Protein AF-A0A5N5N5U1-F1 (afdb_monomer_lite)

Sequence (244 aa):
MVILVATGTVIPVAQVSDLHLGIQKKGGTLVVTNLDSTDGTLINEKRLRPGAAVSVSPGSRITFGARIFCEQFLPRTKPWLKTYQLKVSSNRVGAQPPSAFTVSKVSAAEFPDLSGQSVSYAVLQFPAGTTNPPHTHPRSAELLLLVDGSLRVGFVDTTNKLFTQTLQAGDMFVFIKGLAHFQYNADAQNQALAISAFGSAGAGTVSLPTTLFTTSIDDNILAKPFKIDVATIQALTAGPAPKP

Secondary structure (DSSP, 8-state):
----PPTT-B--BTTTBS--EEEEEETTEEEEEE---SS-EEETTEEEPTT-EEEE-TT--EEETTEEE------TTS----------TT-STTPPPPSS-EEEEESTTT-GGGTTS--EEEEEEE-TT-EEEEEE-TT--EEEEEEESEEEEEEE-TT--EEEEEEETT-EEEEPTT--EEEE---SS--EEEEEEESSTT---EEHHHHHHSSS--HHHHHHHHTS-HHHHHHHHS-SPPP-

Radius of gyration: 24.22 Å; chains: 1; bounding box: 67×49×48 Å

Structure (mmCIF, N/CA/C/O backbone):
data_AF-A0A5N5N5U1-F1
#
_entry.id   AF-A0A5N5N5U1-F1
#
loop_
_atom_site.group_PDB
_atom_site.id
_atom_site.type_symbol
_atom_site.label_atom_id
_atom_site.label_alt_id
_atom_site.label_comp_id
_atom_site.label_asym_id
_atom_site.label_entity_id
_atom_site.label_seq_id
_atom_site.pdbx_PDB_ins_code
_atom_site.Cartn_x
_atom_site.Cartn_y
_atom_site.Cartn_z
_atom_site.occupancy
_atom_site.B_iso_or_equiv
_atom_site.auth_seq_id
_atom_site.auth_comp_id
_atom_site.auth_asym_id
_atom_site.auth_atom_id
_atom_site.pdbx_PDB_model_num
ATOM 1 N N . MET A 1 1 ? -19.592 8.039 0.439 1.00 32.69 1 MET A N 1
ATOM 2 C CA . MET A 1 1 ? -20.085 8.531 1.736 1.00 32.69 1 MET A CA 1
ATOM 3 C C . MET A 1 1 ? -21.516 8.055 1.878 1.00 32.69 1 MET A C 1
ATOM 5 O O . MET A 1 1 ? -22.394 8.603 1.229 1.00 32.69 1 MET A O 1
ATOM 9 N N . VAL A 1 2 ? -21.722 6.961 2.610 1.00 32.28 2 VAL A N 1
ATOM 10 C CA . VAL A 1 2 ? -23.056 6.541 3.054 1.00 32.28 2 VAL A CA 1
ATOM 11 C C . VAL A 1 2 ? -23.332 7.310 4.337 1.00 32.28 2 VAL A C 1
ATOM 13 O O . VAL A 1 2 ? -22.551 7.217 5.282 1.00 32.28 2 VAL A O 1
ATOM 16 N N . ILE A 1 3 ? -24.378 8.130 4.344 1.00 36.94 3 ILE A N 1
ATOM 17 C CA . ILE A 1 3 ? -24.809 8.844 5.544 1.00 36.94 3 ILE A CA 1
ATOM 18 C C . ILE A 1 3 ? -25.815 7.927 6.234 1.00 36.94 3 ILE A C 1
ATOM 20 O O . ILE A 1 3 ? -26.851 7.621 5.665 1.00 36.94 3 ILE A O 1
ATOM 24 N N . LEU A 1 4 ? -25.506 7.452 7.439 1.00 35.50 4 LEU A N 1
ATOM 25 C CA . LEU A 1 4 ? -26.497 6.804 8.296 1.00 35.50 4 LEU A CA 1
ATOM 26 C C . LEU A 1 4 ? -27.348 7.909 8.921 1.00 35.50 4 LEU A C 1
ATOM 28 O O . LEU A 1 4 ? -26.936 8.545 9.889 1.00 35.50 4 LEU A O 1
ATOM 32 N N . VAL A 1 5 ? -28.510 8.185 8.333 1.00 42.41 5 VAL A N 1
ATOM 33 C CA . VAL A 1 5 ? -29.378 9.270 8.796 1.00 42.41 5 VAL A CA 1
ATOM 34 C C . VAL A 1 5 ? -30.265 8.765 9.937 1.00 42.41 5 VAL A C 1
ATOM 36 O O . VAL A 1 5 ? -31.102 7.875 9.758 1.00 42.41 5 VAL A O 1
ATOM 39 N N . ALA A 1 6 ? -30.095 9.329 11.134 1.00 38.75 6 ALA A N 1
ATOM 40 C CA . ALA A 1 6 ? -31.055 9.141 12.213 1.00 38.75 6 ALA A CA 1
ATOM 41 C C . ALA A 1 6 ? -32.360 9.889 11.882 1.00 38.75 6 ALA A C 1
ATOM 43 O O . ALA A 1 6 ? -32.388 10.894 11.176 1.00 38.75 6 ALA A O 1
ATOM 44 N N . THR A 1 7 ? -33.493 9.394 12.365 1.00 42.91 7 THR A N 1
ATOM 45 C CA . THR A 1 7 ? -34.782 10.054 12.125 1.00 42.91 7 THR A CA 1
ATOM 46 C C . THR A 1 7 ? -34.795 11.431 12.791 1.00 42.91 7 THR A C 1
ATOM 48 O O . THR A 1 7 ? -34.544 11.503 13.991 1.00 42.91 7 THR A O 1
ATOM 51 N N . GLY A 1 8 ? -35.105 12.496 12.043 1.00 41.06 8 GLY A N 1
ATOM 52 C CA . GLY A 1 8 ? -35.034 13.878 12.539 1.00 41.06 8 GLY A CA 1
ATOM 53 C C . GLY A 1 8 ? -33.718 14.600 12.222 1.00 41.06 8 GLY A C 1
ATOM 54 O O . GLY A 1 8 ? -33.517 15.719 12.681 1.00 41.06 8 GLY A O 1
ATOM 55 N N . THR A 1 9 ? -32.828 13.991 11.438 1.00 52.78 9 THR A N 1
ATOM 56 C CA . THR A 1 9 ? -31.577 14.616 11.000 1.00 52.78 9 THR A CA 1
ATOM 57 C C . THR A 1 9 ? -31.798 15.534 9.794 1.00 52.78 9 THR A C 1
ATOM 59 O O . THR A 1 9 ? -32.453 15.177 8.812 1.00 52.78 9 THR A O 1
ATOM 62 N N . VAL A 1 10 ? -31.196 16.718 9.872 1.00 51.75 10 VAL A N 1
ATOM 63 C CA . VAL A 1 10 ? -30.950 17.614 8.741 1.00 51.75 10 VAL A CA 1
ATOM 64 C C . VAL A 1 10 ? -29.560 17.287 8.208 1.00 51.75 10 VAL A C 1
ATOM 66 O O . VAL A 1 10 ? -28.635 17.120 9.001 1.00 51.75 10 VAL A O 1
ATOM 69 N N . ILE A 1 11 ? -29.407 17.169 6.890 1.00 55.88 11 ILE A N 1
ATOM 70 C CA . ILE A 1 11 ? -28.094 16.959 6.267 1.00 55.88 11 ILE A CA 1
ATOM 71 C C . ILE A 1 11 ? -27.570 18.325 5.805 1.00 55.88 11 ILE A C 1
ATOM 73 O O . ILE A 1 11 ? -27.984 18.788 4.738 1.00 55.88 11 ILE A O 1
ATOM 77 N N . PRO A 1 12 ? -26.689 18.989 6.578 1.00 47.19 12 PRO A N 1
ATOM 78 C CA . PRO A 1 12 ? -26.002 20.178 6.101 1.00 47.19 12 PRO A CA 1
ATOM 79 C C . PRO A 1 12 ? -24.945 19.755 5.078 1.00 47.19 12 PRO A C 1
ATOM 81 O O . PRO A 1 1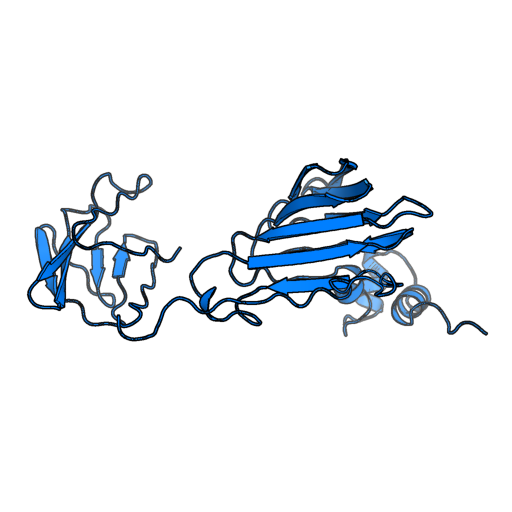2 ? -24.091 18.910 5.357 1.00 47.19 12 PRO A O 1
ATOM 84 N N . VAL A 1 13 ? -24.987 20.338 3.881 1.00 52.06 13 VAL A N 1
ATOM 85 C CA . VAL A 1 13 ? -23.936 20.158 2.874 1.00 52.06 13 VAL A CA 1
ATOM 86 C C . VAL A 1 13 ? -23.299 21.520 2.637 1.00 52.06 13 VAL A C 1
ATOM 88 O O . VAL A 1 13 ? -23.674 22.249 1.723 1.00 52.06 13 VAL A O 1
ATOM 91 N N . ALA A 1 14 ? -22.302 21.839 3.466 1.00 41.78 14 ALA A N 1
ATOM 92 C CA . ALA A 1 14 ? -21.645 23.151 3.541 1.00 41.78 14 ALA A CA 1
ATOM 93 C C . ALA A 1 14 ? -21.013 23.658 2.224 1.00 41.78 14 ALA A C 1
ATOM 95 O O . ALA A 1 14 ? -20.543 24.785 2.159 1.00 41.78 14 ALA A O 1
ATOM 96 N N . GLN A 1 15 ? -20.964 22.833 1.176 1.00 47.81 15 GLN A N 1
ATOM 97 C CA . GLN A 1 15 ? -20.374 23.166 -0.126 1.00 47.81 15 GLN A CA 1
ATOM 98 C C . GLN A 1 15 ? -21.408 23.600 -1.181 1.00 47.81 15 GLN A C 1
ATOM 100 O O . GLN A 1 15 ? -21.012 23.872 -2.311 1.00 47.81 15 GLN A O 1
ATOM 105 N N . VAL A 1 16 ? -22.708 23.614 -0.855 1.00 50.22 16 VAL A N 1
ATOM 106 C CA . VAL A 1 16 ? -23.785 23.890 -1.832 1.00 50.22 16 VAL A CA 1
ATOM 107 C C . VAL A 1 16 ? -24.959 24.697 -1.240 1.00 50.22 16 VAL A C 1
ATOM 109 O O . VAL A 1 16 ? -25.421 25.627 -1.888 1.00 50.22 16 VAL A O 1
ATOM 112 N N . SER A 1 17 ? -25.406 24.425 0.001 1.00 48.66 17 SER A N 1
ATOM 113 C CA . SER A 1 17 ? -26.370 25.263 0.758 1.00 48.66 17 SER A CA 1
ATOM 114 C C . SER A 1 17 ? -26.452 24.824 2.233 1.00 48.66 17 SER A C 1
ATOM 116 O O . SER A 1 17 ? -26.273 23.638 2.528 1.00 48.66 17 SER A O 1
ATOM 118 N N . ASP A 1 18 ? -26.765 25.747 3.152 1.00 55.09 18 ASP A N 1
ATOM 119 C CA . ASP A 1 18 ? -26.850 25.490 4.601 1.00 55.09 18 ASP A CA 1
ATOM 120 C C . ASP A 1 18 ? -27.945 24.465 4.973 1.00 55.09 18 ASP A C 1
ATOM 122 O O . ASP A 1 18 ? -27.776 23.693 5.920 1.00 55.09 18 ASP A O 1
ATOM 126 N N . LEU A 1 19 ? -29.041 24.388 4.201 1.00 59.72 19 LEU A N 1
ATOM 127 C CA . LEU A 1 19 ? -30.143 23.431 4.388 1.00 59.72 19 LEU A CA 1
ATOM 128 C C . LEU A 1 19 ? -30.573 22.835 3.040 1.00 59.72 19 LEU A C 1
ATOM 130 O O . LEU A 1 19 ? -30.974 23.559 2.134 1.00 59.72 19 LEU A O 1
ATOM 134 N N . HIS A 1 20 ? -30.491 21.507 2.895 1.00 64.88 20 HIS A N 1
ATOM 135 C CA . HIS A 1 20 ? -30.850 20.829 1.640 1.00 64.88 20 HIS A CA 1
ATOM 136 C C . HIS A 1 20 ? -32.176 20.069 1.746 1.00 64.88 20 HIS A C 1
ATOM 138 O O . HIS A 1 20 ? -33.107 20.287 0.972 1.00 64.88 20 HIS A O 1
ATOM 144 N N . LEU A 1 21 ? -32.284 19.172 2.726 1.00 72.94 21 LEU A N 1
ATOM 145 C CA . LEU A 1 21 ? -33.508 18.423 2.981 1.00 72.94 21 LEU A CA 1
ATOM 146 C C . LEU A 1 21 ? -33.618 17.993 4.443 1.00 72.94 21 LEU A C 1
ATOM 148 O O . LEU A 1 21 ? -32.624 17.926 5.170 1.00 72.94 21 LEU A O 1
ATOM 152 N N . GLY A 1 22 ? -34.844 17.680 4.848 1.00 74.25 22 GLY A N 1
ATOM 153 C CA . GLY A 1 22 ? -35.172 17.066 6.126 1.00 74.25 22 GLY A CA 1
ATOM 154 C C . GLY A 1 22 ? -35.661 15.639 5.916 1.00 74.25 22 GLY A C 1
ATOM 155 O O . GLY A 1 22 ? -36.441 15.380 4.999 1.00 74.25 22 GLY A O 1
ATOM 156 N N . ILE A 1 23 ? -35.225 14.715 6.774 1.00 75.94 23 ILE A N 1
ATOM 157 C CA . ILE A 1 23 ? -35.678 13.319 6.748 1.00 75.94 23 ILE A CA 1
ATOM 158 C C . ILE A 1 23 ? -36.402 13.001 8.050 1.00 75.94 23 ILE A C 1
ATOM 160 O O . ILE A 1 23 ? -35.845 13.089 9.146 1.00 75.94 23 ILE A O 1
ATOM 164 N N . GLN A 1 24 ? -37.659 12.587 7.928 1.00 73.62 24 GLN A N 1
ATOM 165 C CA . GLN A 1 24 ? -38.493 12.186 9.056 1.00 73.62 24 GLN A CA 1
ATOM 166 C C . GLN A 1 24 ? -39.021 10.772 8.851 1.00 73.62 24 GLN A C 1
ATOM 168 O O . GLN A 1 24 ? -39.345 10.377 7.737 1.00 73.62 24 GLN A O 1
ATOM 173 N N . LYS A 1 25 ? -39.175 10.008 9.932 1.00 68.44 25 LYS A N 1
ATOM 174 C CA . LYS A 1 25 ? -39.900 8.735 9.891 1.00 68.44 25 LYS A CA 1
ATOM 175 C C . LYS A 1 25 ? -41.329 8.964 10.362 1.00 68.44 25 LYS A C 1
ATOM 177 O O . LYS A 1 25 ? -41.534 9.375 11.499 1.00 68.44 25 LYS A O 1
ATOM 182 N N . LYS A 1 26 ? -42.308 8.670 9.509 1.00 73.94 26 LYS A N 1
ATOM 183 C CA . LYS A 1 26 ? -43.742 8.734 9.824 1.00 73.94 26 LYS A CA 1
ATOM 184 C C . LYS A 1 26 ? -44.378 7.379 9.533 1.00 73.94 26 LYS A C 1
ATOM 186 O O . LYS A 1 26 ? -44.288 6.885 8.415 1.00 73.94 26 LYS A O 1
ATOM 191 N N . GLY A 1 27 ? -44.972 6.752 10.550 1.00 69.44 27 GLY A N 1
ATOM 192 C CA . GLY A 1 27 ? -45.707 5.489 10.384 1.00 69.44 27 GLY A CA 1
ATOM 193 C C . GLY A 1 27 ? -44.884 4.330 9.803 1.00 69.44 27 GLY A C 1
ATOM 194 O O . GLY A 1 27 ? -45.422 3.513 9.073 1.00 69.44 27 GLY A O 1
ATOM 195 N N . GLY A 1 28 ? -43.574 4.272 10.073 1.00 65.38 28 GLY A N 1
ATOM 196 C CA . GLY A 1 28 ? -42.685 3.240 9.514 1.00 65.38 28 GLY A CA 1
ATOM 197 C C . GLY A 1 28 ? -42.020 3.612 8.185 1.00 65.38 28 GLY A C 1
ATOM 198 O O . GLY A 1 28 ? -41.005 3.009 7.846 1.00 65.38 28 GLY A O 1
ATOM 199 N N . THR A 1 29 ? -42.501 4.655 7.513 1.00 66.50 29 THR A N 1
ATOM 200 C CA . THR A 1 29 ? -41.997 5.127 6.218 1.00 66.50 29 THR A CA 1
ATOM 201 C C . THR A 1 29 ? -41.121 6.364 6.394 1.00 66.50 29 THR A C 1
ATOM 203 O O . THR A 1 29 ? -41.379 7.205 7.259 1.00 66.50 29 THR A O 1
ATOM 206 N N . LEU A 1 30 ? -40.070 6.488 5.585 1.00 71.94 30 LEU A N 1
ATOM 207 C CA . LEU A 1 30 ? -39.257 7.701 5.537 1.00 71.94 30 LEU A CA 1
ATOM 208 C C . LEU A 1 30 ? -39.925 8.733 4.637 1.00 71.94 30 LEU A C 1
ATOM 210 O O . LEU A 1 30 ? -40.389 8.408 3.550 1.00 71.94 30 LEU A O 1
ATOM 214 N N . VAL A 1 31 ? -39.959 9.975 5.094 1.00 81.44 31 VAL A N 1
ATOM 215 C CA . VAL A 1 31 ? -40.464 11.139 4.377 1.00 81.44 31 VAL A CA 1
ATOM 216 C C . VAL A 1 31 ? -39.298 12.096 4.195 1.00 81.44 31 VAL A C 1
ATOM 218 O O . VAL A 1 31 ? -38.687 12.523 5.176 1.00 81.44 31 VAL A O 1
ATOM 221 N N . VAL A 1 32 ? -38.992 12.399 2.939 1.00 83.19 32 VAL A N 1
ATOM 222 C CA . VAL A 1 32 ? -37.949 13.338 2.531 1.00 83.19 32 VAL A CA 1
ATOM 223 C C . VAL A 1 32 ? -38.616 14.645 2.142 1.00 83.19 32 VAL A C 1
ATOM 225 O O . VAL A 1 32 ? -39.446 14.659 1.233 1.00 83.19 32 VAL A O 1
ATOM 228 N N . THR A 1 33 ? -38.242 15.729 2.811 1.00 84.25 33 THR A N 1
ATOM 229 C CA . THR A 1 33 ? -38.736 17.079 2.533 1.00 84.25 33 THR A CA 1
ATOM 230 C C . THR A 1 33 ? -37.616 17.924 1.960 1.00 84.25 33 THR A C 1
ATOM 232 O O . THR A 1 33 ? -36.595 18.085 2.622 1.00 84.25 33 THR A O 1
ATOM 235 N N . ASN A 1 34 ? -37.795 18.493 0.769 1.00 82.50 34 ASN A N 1
ATOM 236 C CA . ASN A 1 34 ? -36.852 19.482 0.246 1.00 82.50 34 ASN A CA 1
ATOM 237 C C . ASN A 1 34 ? -36.992 20.773 1.064 1.00 82.50 34 ASN A C 1
ATOM 239 O O . ASN A 1 34 ? -38.050 21.396 1.035 1.00 82.50 34 ASN A O 1
ATOM 243 N N . LEU A 1 35 ? -35.945 21.158 1.793 1.00 80.38 35 LEU A N 1
ATOM 244 C CA . LEU A 1 35 ? -35.930 22.362 2.633 1.00 80.38 35 LEU A CA 1
ATOM 245 C C . LEU A 1 35 ? -35.451 23.559 1.810 1.00 80.38 35 LEU A C 1
ATOM 247 O O . LEU A 1 35 ? -34.481 24.217 2.161 1.00 80.38 35 LEU A O 1
ATOM 251 N N . ASP A 1 36 ? -36.112 23.771 0.674 1.00 76.31 36 ASP A N 1
ATOM 252 C CA . ASP A 1 36 ? -35.826 24.857 -0.266 1.00 76.31 36 ASP A CA 1
ATOM 253 C C . ASP A 1 36 ? -34.387 24.867 -0.807 1.00 76.31 36 ASP A C 1
ATOM 255 O O . ASP A 1 36 ? -33.801 25.917 -1.055 1.00 76.31 36 ASP A O 1
ATOM 259 N N . SER A 1 37 ? -33.828 23.678 -1.069 1.00 71.69 37 SER A N 1
ATOM 260 C CA . SER A 1 37 ? -32.528 23.547 -1.731 1.00 71.69 37 SER A CA 1
ATOM 261 C C . SER A 1 37 ? -32.507 24.240 -3.101 1.00 71.69 37 SER A C 1
ATOM 263 O O . SER A 1 37 ? -33.284 23.888 -4.001 1.00 71.69 37 SER A O 1
ATOM 265 N N . THR A 1 38 ? -31.544 25.147 -3.283 1.00 68.81 38 THR A N 1
ATOM 266 C CA . THR A 1 38 ? -31.254 25.851 -4.542 1.00 68.81 38 THR A CA 1
ATOM 267 C C . THR A 1 38 ? -30.842 24.881 -5.656 1.00 68.81 38 THR A C 1
ATOM 269 O O . THR A 1 38 ? -31.370 24.941 -6.771 1.00 68.81 38 THR A O 1
ATOM 272 N N . ASP A 1 39 ? -29.972 23.917 -5.341 1.00 66.94 39 ASP A N 1
ATOM 273 C CA . ASP A 1 39 ? -29.447 22.934 -6.305 1.00 66.94 39 ASP A CA 1
ATOM 274 C C . ASP A 1 39 ? -30.406 21.761 -6.550 1.00 66.94 39 ASP A C 1
ATOM 276 O O . ASP A 1 39 ? -30.252 20.991 -7.499 1.00 66.94 39 ASP A O 1
ATOM 280 N N . GLY A 1 40 ? -31.451 21.665 -5.729 1.00 69.62 40 GLY A N 1
ATOM 281 C CA . GLY A 1 40 ? -32.516 20.687 -5.844 1.00 69.62 40 GLY A CA 1
ATOM 282 C C . GLY A 1 40 ? -32.201 19.339 -5.196 1.00 69.62 40 GLY A C 1
ATOM 283 O O . GLY A 1 40 ? -31.073 18.854 -5.158 1.00 69.62 40 GLY A O 1
ATOM 284 N N . THR A 1 41 ? -33.272 18.701 -4.734 1.00 77.69 41 THR A N 1
ATOM 285 C CA . THR A 1 41 ? -33.282 17.318 -4.251 1.00 77.69 41 THR A CA 1
ATOM 286 C C . THR A 1 41 ? -33.965 16.453 -5.306 1.00 77.69 41 THR A C 1
ATOM 288 O O . THR A 1 41 ? -35.059 16.804 -5.744 1.00 77.69 41 THR A O 1
ATOM 291 N N . LEU A 1 42 ? -33.370 15.334 -5.726 1.00 80.94 42 LEU A N 1
ATOM 292 C CA . LEU A 1 42 ? -34.004 14.378 -6.638 1.00 80.94 42 LEU A CA 1
ATOM 293 C C . LEU A 1 42 ? -34.226 13.037 -5.942 1.00 80.94 42 LEU A C 1
ATOM 295 O O . LEU A 1 42 ? -33.334 12.529 -5.269 1.00 80.94 42 LEU A O 1
ATOM 299 N N . ILE A 1 43 ? -35.391 12.436 -6.164 1.00 82.38 43 ILE A N 1
ATOM 300 C CA . ILE A 1 43 ? -35.720 11.074 -5.733 1.00 82.38 43 ILE A CA 1
ATOM 301 C C . ILE A 1 43 ? -35.917 10.233 -6.985 1.00 82.38 43 ILE A C 1
ATOM 303 O O . ILE A 1 43 ? -36.789 10.551 -7.791 1.00 82.38 43 ILE A O 1
ATOM 307 N N . ASN A 1 44 ? -35.111 9.184 -7.162 1.00 81.12 44 ASN A N 1
ATOM 308 C CA . ASN A 1 44 ? -35.103 8.359 -8.376 1.00 81.12 44 ASN A CA 1
ATOM 309 C C . ASN A 1 44 ? -35.068 9.232 -9.644 1.00 81.12 44 ASN A C 1
ATOM 311 O O . ASN A 1 44 ? -35.909 9.096 -10.525 1.00 81.12 44 ASN A O 1
ATOM 315 N N . GLU A 1 45 ? -34.139 10.196 -9.669 1.00 80.69 45 GLU A N 1
ATOM 316 C CA . GLU A 1 45 ? -33.917 11.135 -10.787 1.00 80.69 45 GLU A CA 1
ATOM 317 C C . GLU A 1 45 ? -35.054 12.143 -11.032 1.00 80.69 45 GLU A C 1
ATOM 319 O O . GLU A 1 45 ? -34.956 13.002 -11.906 1.00 80.69 45 GLU A O 1
ATOM 324 N N . LYS A 1 46 ? -36.102 12.136 -10.202 1.00 85.25 46 LYS A N 1
ATOM 325 C CA . LYS A 1 46 ? -37.179 13.124 -10.255 1.00 85.25 46 LYS A CA 1
ATOM 326 C C . LYS A 1 46 ? -36.945 14.246 -9.252 1.00 85.25 46 LYS A C 1
ATOM 328 O O . LYS A 1 46 ? -36.907 14.007 -8.045 1.00 85.25 46 LYS A O 1
ATOM 333 N N . ARG A 1 47 ? -36.845 15.486 -9.743 1.00 85.19 47 ARG A N 1
ATOM 334 C CA . ARG A 1 47 ? -36.669 16.678 -8.899 1.00 85.19 47 ARG A CA 1
ATOM 335 C C . ARG A 1 47 ? -37.889 16.922 -8.007 1.00 85.19 47 ARG A C 1
ATOM 337 O O . ARG A 1 47 ? -39.024 16.999 -8.480 1.00 85.19 47 ARG A O 1
ATOM 344 N N . LEU A 1 48 ? -37.630 17.077 -6.716 1.00 86.62 48 LEU A N 1
ATOM 345 C CA . LEU A 1 48 ? -38.586 17.490 -5.703 1.00 86.62 48 LEU A CA 1
ATOM 346 C C . LEU A 1 48 ? -38.738 19.015 -5.736 1.00 86.62 48 LEU A C 1
ATOM 348 O O . LEU A 1 48 ? -37.747 19.745 -5.803 1.00 86.62 48 LEU A O 1
ATOM 352 N N . ARG A 1 49 ? -39.977 19.509 -5.664 1.00 85.50 49 ARG A N 1
ATOM 353 C CA . ARG A 1 49 ? -40.232 20.953 -5.553 1.00 85.50 49 ARG A CA 1
ATOM 354 C C . ARG A 1 49 ? -39.754 21.476 -4.185 1.00 85.50 49 ARG A C 1
ATOM 356 O O . ARG A 1 49 ? -39.764 20.697 -3.231 1.00 85.50 49 ARG A O 1
ATOM 363 N N . PRO A 1 50 ? -39.328 22.745 -4.073 1.00 83.50 50 PRO A N 1
ATOM 364 C CA . PRO A 1 50 ? -39.109 23.405 -2.780 1.00 83.50 50 PRO A CA 1
ATOM 365 C C . PRO A 1 50 ? -40.315 23.211 -1.842 1.00 83.50 50 PRO A C 1
ATOM 367 O O . PRO A 1 50 ? -41.457 23.189 -2.308 1.00 83.50 50 PRO A O 1
ATOM 370 N N . GLY A 1 51 ? -40.058 22.934 -0.564 1.00 80.62 51 GLY A N 1
ATOM 371 C CA . GLY A 1 51 ? -41.054 22.618 0.469 1.00 80.62 51 GLY A CA 1
ATOM 372 C C . GLY A 1 51 ? -41.811 21.288 0.325 1.00 80.62 51 GLY A C 1
ATOM 373 O O . GLY A 1 51 ? -42.539 20.895 1.239 1.00 80.62 51 GLY A O 1
ATOM 374 N N . ALA A 1 52 ? -41.679 20.566 -0.794 1.00 84.50 52 ALA A N 1
ATOM 375 C CA . ALA A 1 52 ? -42.414 19.321 -1.002 1.00 84.50 52 ALA A CA 1
ATOM 376 C C . ALA A 1 52 ? -41.869 18.190 -0.120 1.00 84.50 52 ALA A C 1
ATOM 378 O O . ALA A 1 52 ? -40.671 18.122 0.141 1.00 84.50 52 ALA A O 1
ATOM 379 N N . ALA A 1 53 ? -42.752 17.275 0.285 1.00 84.81 53 ALA A N 1
ATOM 380 C CA . ALA A 1 53 ? -42.421 16.089 1.067 1.00 84.81 53 ALA A CA 1
ATOM 381 C C . ALA A 1 53 ? -42.868 14.820 0.329 1.00 84.81 53 ALA A C 1
ATOM 383 O O . ALA A 1 53 ? -44.013 14.736 -0.117 1.00 84.81 53 ALA A O 1
ATOM 384 N N . VAL A 1 54 ? -41.983 13.829 0.197 1.00 86.88 54 VAL A N 1
ATOM 385 C CA . VAL A 1 54 ? -42.270 12.552 -0.476 1.00 86.88 54 VAL A CA 1
ATOM 386 C C . VAL A 1 54 ? -41.831 11.380 0.387 1.00 86.88 54 VAL A C 1
ATOM 388 O O . VAL A 1 54 ? -40.734 11.366 0.943 1.00 86.88 54 VAL A O 1
ATOM 391 N N . SER A 1 55 ? -42.695 10.372 0.477 1.00 85.00 55 SER A N 1
ATOM 392 C CA . SER A 1 55 ? -42.356 9.090 1.083 1.00 85.00 55 SER A CA 1
ATOM 393 C C . SER A 1 55 ? -41.395 8.302 0.195 1.00 85.00 55 SER A C 1
ATOM 395 O O . SER A 1 55 ? -41.655 8.124 -0.994 1.00 85.00 55 SER A O 1
ATOM 397 N N . VAL A 1 56 ? -40.307 7.795 0.773 1.00 80.19 56 VAL A N 1
ATOM 398 C CA . VAL A 1 56 ? -39.309 6.986 0.065 1.00 80.19 56 VAL A CA 1
ATOM 399 C C . VAL A 1 56 ? -39.332 5.545 0.558 1.00 80.19 56 VAL A C 1
ATOM 401 O O . VAL A 1 56 ? -39.431 5.276 1.756 1.00 80.19 56 VAL A O 1
ATOM 404 N N . SER A 1 57 ? -39.249 4.613 -0.390 1.00 73.69 57 SER A N 1
ATOM 405 C CA . SER A 1 57 ? -39.153 3.179 -0.103 1.00 73.69 57 SER A CA 1
ATOM 406 C C . SER A 1 57 ? -37.684 2.743 -0.031 1.00 73.69 57 SER A C 1
ATOM 408 O O . SER A 1 57 ? -36.844 3.366 -0.694 1.00 73.69 57 SER A O 1
ATOM 410 N N . PRO A 1 58 ? -37.346 1.677 0.720 1.00 66.75 58 PRO A N 1
ATOM 411 C CA . PRO A 1 58 ? -36.002 1.100 0.698 1.00 66.75 58 PRO A CA 1
ATOM 412 C C . PRO A 1 58 ? -35.514 0.843 -0.737 1.00 66.75 58 PRO A C 1
ATOM 414 O O . PRO A 1 58 ? -36.268 0.347 -1.569 1.00 66.75 58 PRO A O 1
ATOM 417 N N . GLY A 1 59 ? -34.264 1.212 -1.028 1.00 59.00 59 GLY A N 1
ATOM 418 C CA . GLY A 1 59 ? -33.673 1.131 -2.372 1.00 59.00 59 GLY A CA 1
ATOM 419 C C . GLY A 1 59 ? -33.903 2.354 -3.273 1.00 59.00 59 GLY A C 1
ATOM 420 O O . GLY A 1 59 ? -33.345 2.398 -4.366 1.00 59.00 59 GLY A O 1
ATOM 421 N N . SER A 1 60 ? -34.670 3.359 -2.832 1.00 68.38 60 SER A N 1
ATOM 422 C CA . SER A 1 60 ? -34.788 4.635 -3.558 1.00 68.38 60 SER A CA 1
ATOM 423 C C . SER A 1 60 ? -33.471 5.418 -3.524 1.00 68.38 60 SER A C 1
ATOM 425 O O . SER A 1 60 ? -32.812 5.491 -2.489 1.00 68.38 60 SER A O 1
ATOM 427 N N . ARG A 1 61 ? -33.112 6.060 -4.639 1.00 67.06 61 ARG A N 1
ATOM 428 C CA . ARG A 1 61 ? -31.901 6.882 -4.769 1.00 67.06 61 ARG A CA 1
ATOM 429 C C . ARG A 1 61 ? -32.223 8.351 -4.509 1.00 67.06 61 ARG A C 1
ATOM 431 O O . ARG A 1 61 ? -33.094 8.906 -5.176 1.00 67.06 61 ARG A O 1
ATOM 438 N N . ILE A 1 62 ? -31.499 8.989 -3.591 1.00 74.75 62 ILE A N 1
ATOM 439 C CA . ILE A 1 62 ? -31.668 10.407 -3.240 1.00 74.75 62 ILE A CA 1
ATOM 440 C C . ILE A 1 62 ? -30.438 11.187 -3.716 1.00 74.75 62 ILE A C 1
ATOM 442 O O . ILE A 1 62 ? -29.325 10.931 -3.276 1.00 74.75 62 ILE A O 1
ATOM 446 N N . THR A 1 63 ? -30.620 12.130 -4.637 1.00 70.94 63 THR A N 1
ATOM 447 C CA . THR A 1 63 ? -29.537 12.943 -5.221 1.00 70.94 63 THR A CA 1
ATOM 448 C C . THR A 1 63 ? -29.666 14.398 -4.776 1.00 70.94 63 THR A C 1
ATOM 450 O O . THR A 1 63 ? -30.778 14.917 -4.693 1.00 70.94 63 THR A O 1
ATOM 453 N N . PHE A 1 64 ? -28.532 15.047 -4.506 1.00 69.94 64 PHE A N 1
ATOM 454 C CA . PHE A 1 64 ? -28.446 16.408 -3.970 1.00 69.94 64 PHE A CA 1
ATOM 455 C C . PHE A 1 64 ? -27.557 17.230 -4.911 1.00 69.94 64 PHE A C 1
ATOM 457 O O . PHE A 1 64 ? -26.354 16.960 -5.020 1.00 69.94 64 PHE A O 1
ATOM 464 N N . GLY A 1 65 ? -28.137 18.183 -5.643 1.00 64.38 65 GLY A N 1
ATOM 465 C CA . GLY A 1 65 ? -27.419 18.923 -6.686 1.00 64.38 65 GLY A CA 1
ATOM 466 C C . GLY A 1 65 ? -26.706 18.014 -7.704 1.00 64.38 65 GLY A C 1
ATOM 467 O O . GLY A 1 65 ? -27.247 16.997 -8.139 1.00 64.38 65 GLY A O 1
ATOM 468 N N . ALA A 1 66 ? -25.465 18.358 -8.072 1.00 54.38 66 ALA A N 1
ATOM 469 C CA . ALA A 1 66 ? -24.647 17.615 -9.044 1.00 54.38 66 ALA A CA 1
ATOM 470 C C . ALA A 1 66 ? -23.960 16.351 -8.480 1.00 54.38 66 ALA A C 1
ATOM 472 O O . ALA A 1 66 ? -23.183 15.704 -9.187 1.00 54.38 66 ALA A O 1
ATOM 473 N N . ARG A 1 67 ? -24.195 15.989 -7.208 1.00 52.62 67 ARG A N 1
ATOM 474 C CA . ARG A 1 67 ? -23.584 14.805 -6.589 1.00 52.62 67 ARG A CA 1
ATOM 475 C C . ARG A 1 67 ? -24.614 13.726 -6.292 1.00 52.62 67 ARG A C 1
ATOM 477 O O . ARG A 1 67 ? -25.600 13.922 -5.586 1.00 52.62 67 ARG A O 1
ATOM 484 N N . ILE A 1 68 ? -24.316 12.537 -6.798 1.00 44.56 68 ILE A N 1
ATOM 485 C CA . ILE A 1 68 ? -25.091 11.333 -6.544 1.00 44.56 68 ILE A CA 1
ATOM 486 C C . ILE A 1 68 ? -24.682 10.756 -5.190 1.00 44.56 68 ILE A C 1
ATOM 488 O O . ILE A 1 68 ? -23.562 10.270 -5.029 1.00 44.56 68 ILE A O 1
ATOM 492 N N . PHE A 1 69 ? -25.624 10.719 -4.253 1.00 47.44 69 PHE A N 1
ATOM 493 C CA . PHE A 1 69 ? -25.545 9.850 -3.088 1.00 47.44 69 PHE A CA 1
ATOM 494 C C . PHE A 1 69 ? -26.460 8.645 -3.342 1.00 47.44 69 PHE A C 1
ATOM 496 O O . PHE A 1 69 ? -27.629 8.779 -3.687 1.00 47.44 69 PHE A O 1
ATOM 503 N N . CYS A 1 70 ? -25.909 7.434 -3.281 1.00 38.34 70 CYS A N 1
ATOM 504 C CA . CYS A 1 70 ? -26.714 6.219 -3.352 1.00 38.34 70 CYS A CA 1
ATOM 505 C C . CYS A 1 70 ? -26.921 5.747 -1.916 1.00 38.34 70 CYS A C 1
ATOM 507 O O . CYS A 1 70 ? -25.966 5.302 -1.280 1.00 38.34 70 CYS A O 1
ATOM 509 N N . GLU A 1 71 ? -28.133 5.900 -1.388 1.00 41.44 71 GLU A N 1
ATOM 510 C CA . GLU A 1 71 ? -28.476 5.382 -0.069 1.00 41.44 71 GLU A CA 1
ATOM 511 C C . GLU A 1 71 ? -29.144 4.017 -0.237 1.00 41.44 71 GLU A C 1
ATOM 513 O O . GLU A 1 71 ? -30.262 3.892 -0.735 1.00 41.44 71 GLU A O 1
ATOM 518 N N . GLN A 1 72 ? -28.428 2.965 0.151 1.00 38.09 72 GLN A N 1
ATOM 519 C CA . GLN A 1 72 ? -29.006 1.640 0.319 1.00 38.09 72 GLN A CA 1
ATOM 520 C C . GLN A 1 72 ? -29.475 1.548 1.773 1.00 38.09 72 GLN A C 1
ATOM 522 O O . GLN A 1 72 ? -28.686 1.291 2.679 1.00 38.09 72 GLN A O 1
ATOM 527 N N . PHE A 1 73 ? -30.761 1.813 2.012 1.00 42.78 73 PHE A N 1
ATOM 528 C CA . PHE A 1 73 ? -31.361 1.624 3.331 1.00 42.78 73 PHE A CA 1
ATOM 529 C C . PHE A 1 73 ? -31.340 0.134 3.680 1.00 42.78 73 PHE A C 1
ATOM 531 O O . PHE A 1 73 ? -32.149 -0.644 3.172 1.00 42.78 73 PHE A O 1
ATOM 538 N N . LEU A 1 74 ? -30.397 -0.270 4.530 1.00 40.25 74 LEU A N 1
ATOM 539 C CA . LEU A 1 74 ? -30.324 -1.643 5.011 1.00 40.25 74 LEU A CA 1
ATOM 540 C C . LEU A 1 74 ? -31.487 -1.890 5.995 1.00 40.25 74 LEU A C 1
ATOM 542 O O . LEU A 1 74 ? -31.643 -1.140 6.964 1.00 40.25 74 LEU A O 1
ATOM 546 N N . PRO A 1 75 ? -32.343 -2.901 5.756 1.00 36.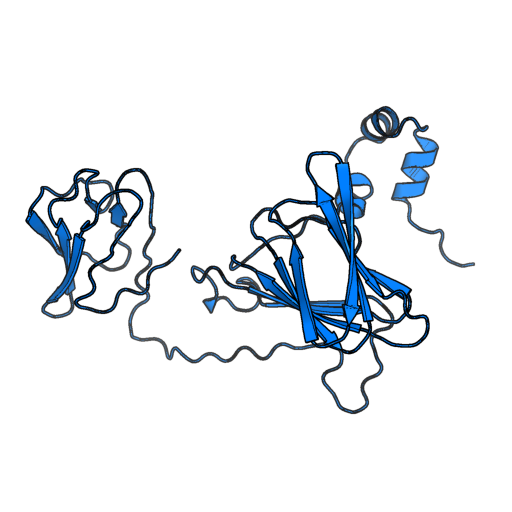50 75 PRO A N 1
ATOM 547 C CA . PRO A 1 75 ? -33.495 -3.179 6.608 1.00 36.50 75 PRO A CA 1
ATOM 548 C C . PRO A 1 75 ? -33.079 -3.470 8.053 1.00 36.50 75 PRO A C 1
ATOM 550 O O . PRO A 1 75 ? -32.084 -4.152 8.299 1.00 36.50 75 PRO A O 1
ATOM 553 N N . ARG A 1 76 ? -33.888 -2.985 9.013 1.00 42.88 76 ARG A N 1
ATOM 554 C CA . ARG A 1 76 ? -33.609 -3.019 10.461 1.00 42.88 76 ARG A CA 1
ATOM 555 C C . ARG A 1 76 ? -33.529 -4.407 11.129 1.00 42.88 76 ARG A C 1
ATOM 557 O O . ARG A 1 76 ? -33.498 -4.497 12.352 1.00 42.88 76 ARG A O 1
ATOM 564 N N . THR A 1 77 ? -33.524 -5.484 10.352 1.00 45.50 77 THR A N 1
ATOM 565 C CA . THR A 1 77 ? -33.861 -6.834 10.820 1.00 45.50 77 THR A CA 1
ATOM 566 C C . THR A 1 77 ? -32.701 -7.831 10.824 1.00 45.50 77 THR A C 1
ATOM 568 O O . THR A 1 77 ? -32.932 -8.995 11.139 1.00 45.50 77 THR A O 1
ATOM 571 N N . LYS A 1 78 ? -31.452 -7.429 10.537 1.00 47.53 78 LYS A N 1
ATOM 572 C CA . LYS A 1 78 ? -30.280 -8.309 10.727 1.00 47.53 78 LYS A CA 1
ATOM 573 C C . LYS A 1 78 ? -29.505 -7.927 11.998 1.00 47.53 78 LYS A C 1
ATOM 575 O O . LYS A 1 78 ? -29.297 -6.740 12.217 1.00 47.53 78 LYS A O 1
ATOM 580 N N . PRO A 1 79 ? -29.067 -8.887 12.836 1.00 49.09 79 PRO A N 1
ATOM 581 C CA . PRO A 1 79 ? -28.259 -8.594 14.019 1.00 49.09 79 PRO A CA 1
ATOM 582 C C . PRO A 1 79 ? -26.918 -7.983 13.581 1.00 49.09 79 PRO A C 1
ATOM 584 O O . PRO A 1 79 ? -26.104 -8.632 12.931 1.00 49.09 79 PRO A O 1
ATOM 587 N N . TRP A 1 80 ? -26.743 -6.703 13.894 1.00 50.09 80 TRP A N 1
ATOM 588 C CA . TRP A 1 80 ? -25.737 -5.782 13.342 1.00 50.09 80 TRP A CA 1
ATOM 589 C C . TRP A 1 80 ? -24.319 -5.961 13.873 1.00 50.09 80 TRP A C 1
ATOM 591 O O . TRP A 1 80 ? -23.390 -5.345 13.367 1.00 50.09 80 TRP A O 1
ATOM 601 N N . LEU A 1 81 ? -24.141 -6.761 14.919 1.00 54.06 81 LEU A N 1
ATOM 602 C CA . LEU A 1 81 ? -22.830 -7.010 15.500 1.00 54.06 81 LEU A CA 1
ATOM 603 C C . LEU A 1 81 ? -22.276 -8.314 14.947 1.00 54.06 81 LEU A C 1
ATOM 605 O O . LEU A 1 81 ? -22.286 -9.346 15.614 1.00 54.06 81 LEU A O 1
ATOM 609 N N . LYS A 1 82 ? -21.790 -8.265 13.707 1.00 62.50 82 LYS A N 1
ATOM 610 C CA . LYS A 1 82 ? -20.850 -9.277 13.235 1.00 62.50 82 LYS A CA 1
ATOM 611 C C . LYS A 1 82 ? -19.449 -8.801 13.570 1.00 62.50 82 LYS A C 1
ATOM 613 O O . LYS A 1 82 ? -18.974 -7.798 13.048 1.00 62.50 82 LYS A O 1
ATOM 618 N N . THR A 1 83 ? -18.799 -9.508 14.482 1.00 67.00 83 THR A N 1
ATOM 619 C CA . THR A 1 83 ? -17.382 -9.306 14.755 1.00 67.00 83 THR A CA 1
ATOM 620 C C . THR A 1 83 ? -16.572 -9.947 13.635 1.00 67.00 83 THR A C 1
ATOM 622 O O . THR A 1 83 ? -16.798 -11.100 13.265 1.00 67.00 83 THR A O 1
ATOM 625 N N . TYR A 1 84 ? -15.617 -9.201 13.087 1.00 75.88 84 TYR A N 1
ATOM 626 C CA . TYR A 1 84 ? -14.608 -9.757 12.198 1.00 75.88 84 TYR A CA 1
ATOM 627 C C . TYR A 1 84 ? -13.334 -10.009 13.003 1.00 75.88 84 TYR A C 1
ATOM 629 O O . TYR A 1 84 ? -12.712 -9.075 13.509 1.00 75.88 84 TYR A O 1
ATOM 637 N N . GLN A 1 85 ? -12.948 -11.277 13.143 1.00 80.06 85 GLN A N 1
ATOM 638 C CA . GLN A 1 85 ? -11.659 -11.639 13.724 1.00 80.06 85 GLN A CA 1
ATOM 639 C C . GLN A 1 85 ? -10.611 -11.694 12.616 1.00 80.06 85 GLN A C 1
ATOM 641 O O . GLN A 1 85 ? -10.586 -12.628 11.812 1.00 80.06 85 GLN A O 1
ATOM 646 N N . LEU A 1 86 ? -9.731 -10.693 12.589 1.00 78.44 86 LEU A N 1
ATOM 647 C CA . LEU A 1 86 ? -8.594 -10.693 11.682 1.00 78.44 86 LEU A CA 1
ATOM 648 C C . LEU A 1 86 ? -7.634 -11.827 12.047 1.00 78.44 86 LEU A C 1
ATOM 650 O O . LEU A 1 86 ? -7.080 -11.876 13.145 1.00 78.44 86 LEU A O 1
ATOM 654 N N . LYS A 1 87 ? -7.410 -12.725 11.092 1.00 71.62 87 LYS A N 1
ATOM 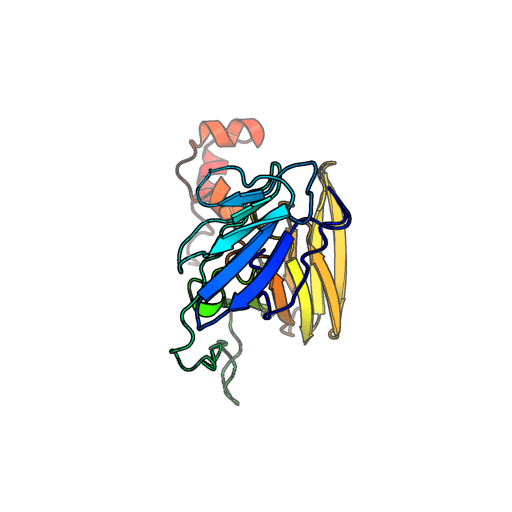655 C CA . LYS A 1 87 ? -6.378 -13.754 11.191 1.00 71.62 87 LYS A CA 1
ATOM 656 C C . LYS A 1 87 ? -5.047 -13.144 10.761 1.00 71.62 87 LYS A C 1
ATOM 658 O O . LYS A 1 87 ? -4.769 -13.067 9.572 1.00 71.62 87 LYS A O 1
ATOM 663 N N . VAL A 1 88 ? -4.253 -12.694 11.730 1.00 68.06 88 VAL A N 1
ATOM 664 C CA . VAL A 1 88 ? -2.858 -12.285 11.508 1.00 68.06 88 VAL A CA 1
ATOM 665 C C . VAL A 1 88 ? -1.967 -13.520 11.633 1.00 68.06 88 VAL A C 1
ATOM 667 O O . VAL A 1 88 ? -2.156 -14.321 12.552 1.00 68.06 88 VAL A O 1
ATOM 670 N N . SER A 1 89 ? -0.999 -13.672 10.727 1.00 60.06 89 SER A N 1
ATOM 671 C CA . SER A 1 89 ? -0.104 -14.836 10.616 1.00 60.06 89 SER A CA 1
ATOM 672 C C . SER A 1 89 ? 0.601 -15.224 11.923 1.00 60.06 89 SER A C 1
ATOM 674 O O . SER A 1 89 ? 0.936 -16.391 12.102 1.00 60.06 89 SER A O 1
ATOM 676 N N . SER A 1 90 ? 0.795 -14.283 12.853 1.00 57.62 90 SER A N 1
ATOM 677 C CA . SER A 1 90 ? 1.591 -14.475 14.073 1.00 57.62 90 SER A CA 1
ATOM 678 C C . SER A 1 90 ? 0.821 -14.335 15.393 1.00 57.62 90 SER A C 1
ATOM 680 O O . SER A 1 90 ? 1.445 -14.261 16.445 1.00 57.62 90 SER A O 1
ATOM 682 N N . ASN A 1 91 ? -0.518 -14.308 15.397 1.00 46.81 91 ASN A N 1
ATOM 683 C CA . ASN A 1 91 ? -1.294 -14.033 16.623 1.00 46.81 91 ASN A CA 1
ATOM 684 C C . ASN A 1 91 ? -1.377 -15.208 17.627 1.00 46.81 91 ASN A C 1
ATOM 686 O O . ASN A 1 91 ? -2.261 -15.239 18.482 1.00 46.81 91 ASN A O 1
ATOM 690 N N . ARG A 1 92 ? -0.483 -16.201 17.532 1.00 47.91 92 ARG A N 1
ATOM 691 C CA . ARG A 1 92 ? -0.362 -17.281 18.521 1.00 47.91 92 ARG A CA 1
ATOM 692 C C . ARG A 1 92 ? 0.925 -17.087 19.312 1.00 47.91 92 ARG A C 1
ATOM 694 O O . ARG A 1 92 ? 1.994 -16.971 18.719 1.00 47.91 92 ARG A O 1
ATOM 701 N N . VAL A 1 93 ? 0.827 -17.114 20.640 1.00 41.41 93 VAL A N 1
ATOM 702 C CA . VAL A 1 93 ? 1.994 -17.244 21.525 1.00 41.41 93 VAL A CA 1
ATOM 703 C C . VAL A 1 93 ? 2.790 -18.476 21.072 1.00 41.41 93 VAL A C 1
ATOM 705 O O . VAL A 1 93 ? 2.245 -19.578 21.038 1.00 41.41 93 VAL A O 1
ATOM 708 N N . GLY A 1 94 ? 4.042 -18.273 20.649 1.00 47.97 94 GLY A N 1
ATOM 709 C CA . GLY A 1 94 ? 4.925 -19.327 20.132 1.00 47.97 94 GLY A CA 1
ATOM 710 C C . GLY A 1 94 ? 4.903 -19.561 18.612 1.00 47.97 94 GLY A C 1
ATOM 711 O O . GLY A 1 94 ? 5.621 -20.442 18.141 1.00 47.97 94 GLY A O 1
ATOM 712 N N . ALA A 1 95 ? 4.128 -18.805 17.823 1.00 57.38 95 ALA A N 1
ATOM 713 C CA . ALA A 1 95 ? 4.248 -18.848 16.363 1.00 57.38 95 ALA A CA 1
ATOM 714 C C . ALA A 1 95 ? 5.572 -18.220 15.907 1.00 57.38 95 ALA A C 1
ATOM 716 O O . ALA A 1 95 ? 5.958 -17.152 16.383 1.00 57.38 95 ALA A O 1
ATOM 717 N N . GLN A 1 96 ? 6.255 -18.876 14.967 1.00 60.34 96 GLN A N 1
ATOM 718 C CA . GLN A 1 96 ? 7.437 -18.300 14.334 1.00 60.34 96 GLN A CA 1
ATOM 719 C C . GLN A 1 96 ? 7.049 -17.023 13.569 1.00 60.34 96 GLN A C 1
ATOM 721 O O . GLN A 1 96 ? 5.996 -17.012 12.917 1.00 60.34 96 GLN A O 1
ATOM 726 N N . PRO A 1 97 ? 7.868 -15.957 13.630 1.00 66.44 97 PRO A N 1
ATOM 727 C CA . PRO A 1 97 ? 7.654 -14.772 12.811 1.00 66.44 97 PRO A CA 1
ATOM 728 C C . PRO A 1 97 ? 7.604 -15.150 11.323 1.00 66.44 97 PRO A C 1
ATOM 730 O O . PRO A 1 97 ? 8.280 -16.102 10.915 1.00 66.44 97 PRO A O 1
ATOM 733 N N . PRO A 1 98 ? 6.839 -14.425 10.487 1.00 74.31 98 PRO A N 1
ATOM 734 C CA . PRO A 1 98 ? 6.909 -14.605 9.042 1.00 74.31 98 PRO A CA 1
ATOM 735 C C . PRO A 1 98 ? 8.360 -14.473 8.554 1.00 74.31 98 PRO A C 1
ATOM 737 O O . PRO A 1 98 ? 9.121 -13.672 9.086 1.00 74.31 98 PRO A O 1
ATOM 740 N N . SER A 1 99 ? 8.753 -15.228 7.529 1.00 84.69 99 SER A N 1
ATOM 741 C CA . SER A 1 99 ? 10.069 -15.076 6.883 1.00 84.69 99 SER A CA 1
ATOM 742 C C . SER A 1 99 ? 10.058 -14.070 5.727 1.00 84.69 99 SER A C 1
ATOM 744 O O . SER A 1 99 ? 11.111 -13.682 5.229 1.00 84.69 99 SER A O 1
ATOM 746 N N . ALA A 1 100 ? 8.870 -13.640 5.302 1.00 90.88 100 ALA A N 1
ATOM 747 C CA . ALA A 1 100 ? 8.653 -12.665 4.243 1.00 90.88 100 ALA A CA 1
ATOM 748 C C . ALA A 1 100 ? 7.644 -11.600 4.689 1.00 90.88 100 ALA A C 1
ATOM 750 O O . ALA A 1 100 ? 6.882 -11.808 5.636 1.00 90.88 100 ALA A O 1
ATOM 751 N N . PHE A 1 101 ? 7.625 -10.468 3.985 1.00 94.00 101 PHE A N 1
ATOM 752 C CA . PHE A 1 101 ? 6.598 -9.448 4.170 1.00 94.00 101 PHE A CA 1
ATOM 753 C C . PHE A 1 101 ? 5.198 -10.055 3.985 1.00 94.00 101 PHE A C 1
ATOM 755 O O . PHE A 1 101 ? 4.942 -10.759 3.007 1.00 94.00 101 PHE A O 1
ATOM 762 N N . THR A 1 102 ? 4.288 -9.781 4.923 1.00 93.19 102 THR A N 1
ATOM 763 C CA . THR A 1 102 ? 2.905 -10.278 4.877 1.00 93.19 102 THR A CA 1
ATOM 764 C C . THR A 1 102 ? 1.900 -9.155 5.089 1.00 93.19 102 THR A C 1
ATOM 766 O O . THR A 1 102 ? 2.129 -8.220 5.858 1.00 93.19 102 THR A O 1
ATOM 769 N N . VAL A 1 103 ? 0.757 -9.271 4.407 1.00 93.88 103 VAL A N 1
ATOM 770 C CA . VAL A 1 103 ? -0.361 -8.325 4.496 1.00 93.88 103 VAL A CA 1
ATOM 771 C C . VAL A 1 103 ? -1.640 -9.086 4.800 1.00 93.88 103 VAL A C 1
ATOM 773 O O . VAL A 1 103 ? -2.062 -9.928 4.011 1.00 93.88 103 VAL A O 1
ATOM 776 N N . SER A 1 104 ? -2.292 -8.750 5.910 1.00 93.12 104 SER A N 1
ATOM 777 C CA . SER A 1 104 ? -3.619 -9.264 6.262 1.00 93.12 104 SER A CA 1
ATOM 778 C C . SER A 1 104 ? -4.652 -8.155 6.075 1.00 93.12 104 SER A C 1
ATOM 780 O O . SER A 1 104 ? -4.652 -7.176 6.820 1.00 93.12 104 SER A O 1
ATOM 782 N N . LYS A 1 105 ? -5.508 -8.273 5.055 1.00 92.69 105 LYS A N 1
ATOM 783 C CA . LYS A 1 105 ? -6.475 -7.232 4.670 1.00 92.69 105 LYS A CA 1
ATOM 784 C C . LYS A 1 105 ? -7.815 -7.400 5.383 1.00 92.69 105 LYS A C 1
ATOM 786 O O . LYS A 1 105 ? -8.246 -8.511 5.680 1.00 92.69 105 LYS A O 1
ATOM 791 N N . VAL A 1 106 ? -8.476 -6.271 5.615 1.00 93.12 106 VAL A N 1
ATOM 792 C CA . VAL A 1 106 ? -9.863 -6.168 6.078 1.00 93.12 106 VAL A CA 1
ATOM 793 C C . VAL A 1 106 ? -10.565 -5.135 5.210 1.00 93.12 106 VAL A C 1
ATOM 795 O O . VAL A 1 106 ? -10.728 -3.979 5.594 1.00 93.12 106 VAL A O 1
ATOM 798 N N . SER A 1 107 ? -10.912 -5.545 3.995 1.00 93.88 107 SER A N 1
ATOM 799 C CA . SER A 1 107 ? -11.698 -4.771 3.037 1.00 93.88 107 SER A CA 1
ATOM 800 C C . SER A 1 107 ? -13.119 -5.329 2.934 1.00 93.88 107 SER A C 1
ATOM 802 O O . SER A 1 107 ? -13.450 -6.317 3.583 1.00 93.88 107 SER A O 1
ATOM 804 N N . ALA A 1 108 ? -13.964 -4.742 2.087 1.00 91.94 108 ALA A N 1
ATOM 805 C CA . ALA A 1 108 ? -15.291 -5.278 1.785 1.00 91.94 108 ALA A CA 1
ATOM 806 C C . ALA A 1 108 ? -15.263 -6.713 1.213 1.00 91.94 108 ALA A C 1
ATOM 808 O O . ALA A 1 108 ? -16.284 -7.395 1.255 1.00 91.94 108 ALA A O 1
ATOM 809 N N . ALA A 1 109 ? -14.123 -7.180 0.689 1.00 92.06 109 ALA A N 1
ATOM 810 C CA . ALA A 1 109 ? -13.971 -8.566 0.249 1.00 92.06 109 ALA A CA 1
ATOM 811 C C . ALA A 1 109 ? -13.909 -9.545 1.435 1.00 92.06 109 ALA A C 1
ATOM 813 O O . ALA A 1 109 ? -14.522 -10.608 1.385 1.00 92.06 109 ALA A O 1
ATOM 814 N N . GLU A 1 110 ? -13.200 -9.183 2.508 1.00 90.62 110 GLU A N 1
ATOM 815 C CA . GLU A 1 110 ? -13.054 -10.021 3.703 1.00 90.62 110 GLU A CA 1
ATOM 816 C C . GLU A 1 110 ? -14.162 -9.771 4.734 1.00 90.62 110 GLU A C 1
ATOM 818 O O . GLU A 1 110 ? -14.650 -10.703 5.373 1.00 90.62 110 GLU A O 1
ATOM 823 N N . PHE A 1 111 ? -14.582 -8.514 4.878 1.00 90.12 111 PHE A N 1
ATOM 824 C CA . PHE A 1 111 ? -15.635 -8.082 5.784 1.00 90.12 111 PHE A CA 1
ATOM 825 C C . PHE A 1 111 ? -16.699 -7.275 5.016 1.00 90.12 111 PHE A C 1
ATOM 827 O O . PHE A 1 111 ? -16.623 -6.045 4.955 1.00 90.12 111 PHE A O 1
ATOM 834 N N . PRO A 1 112 ? -17.709 -7.949 4.425 1.00 87.31 112 PRO A N 1
ATOM 835 C CA . PRO A 1 112 ? -18.705 -7.318 3.553 1.00 87.31 112 PRO A CA 1
ATOM 836 C C . PRO A 1 112 ? -19.470 -6.141 4.164 1.00 87.31 112 PRO A C 1
ATOM 838 O O . PRO A 1 112 ? -19.899 -5.259 3.418 1.00 87.31 112 PRO A O 1
ATOM 841 N N . ASP A 1 113 ? -19.591 -6.084 5.494 1.00 85.00 113 ASP A N 1
ATOM 842 C CA . ASP A 1 113 ? -20.265 -4.995 6.215 1.00 85.00 113 ASP A CA 1
ATOM 843 C C . ASP A 1 113 ? -19.518 -3.650 6.090 1.00 85.00 113 ASP A C 1
ATOM 845 O O . ASP A 1 113 ? -20.092 -2.595 6.346 1.00 85.00 113 ASP A O 1
ATOM 849 N N . LEU A 1 114 ? -18.266 -3.650 5.611 1.00 84.62 114 LEU A N 1
ATOM 850 C CA . LEU A 1 114 ? -17.542 -2.427 5.247 1.00 84.62 114 LEU A CA 1
ATOM 851 C C . LEU A 1 114 ? -18.072 -1.769 3.962 1.00 84.62 114 LEU A C 1
ATOM 853 O O . LEU A 1 114 ? -17.744 -0.612 3.679 1.00 84.62 114 LEU A O 1
ATOM 857 N N . SER A 1 115 ? -18.892 -2.466 3.170 1.00 85.25 115 SER A N 1
ATOM 858 C CA . SER A 1 115 ? -19.470 -1.933 1.933 1.00 85.25 115 SER A CA 1
ATOM 859 C C . SER A 1 115 ? -20.268 -0.657 2.205 1.00 85.25 115 SER A C 1
ATOM 861 O O . SER A 1 115 ? -21.195 -0.634 3.005 1.00 85.25 115 SER A O 1
ATOM 863 N N . GLY A 1 116 ? -19.894 0.437 1.537 1.00 82.38 116 GLY A N 1
ATOM 864 C CA . GLY A 1 116 ? -20.508 1.751 1.749 1.00 82.38 116 GLY A CA 1
ATOM 865 C C . GLY A 1 116 ? -19.955 2.542 2.944 1.00 82.38 116 GLY A C 1
ATOM 866 O O . GLY A 1 116 ? -20.179 3.747 3.022 1.00 82.38 116 GLY A O 1
ATOM 867 N N . GLN A 1 117 ? -19.153 1.935 3.823 1.00 84.44 117 GLN A N 1
ATOM 868 C CA . GLN A 1 117 ? -18.632 2.595 5.028 1.00 84.44 117 GLN A CA 1
ATOM 869 C C . GLN A 1 117 ? -17.329 3.361 4.819 1.00 84.44 117 GLN A C 1
ATOM 871 O O . GLN A 1 117 ? -16.880 4.048 5.727 1.00 84.44 117 GLN A O 1
ATOM 876 N N . SER A 1 118 ? -16.762 3.321 3.607 1.00 91.12 118 SER A N 1
ATOM 877 C CA . SER A 1 118 ? -15.574 4.107 3.249 1.00 91.12 118 SER A CA 1
ATOM 878 C C . SER A 1 118 ? -14.393 3.890 4.210 1.00 91.12 118 SER A C 1
ATOM 880 O O . SER A 1 118 ? -13.583 4.790 4.390 1.00 91.12 118 SER A O 1
ATOM 882 N N . VAL A 1 119 ? -14.282 2.695 4.795 1.00 92.06 119 VAL A N 1
ATOM 883 C CA . VAL A 1 119 ? -13.193 2.326 5.701 1.00 92.06 119 VAL A CA 1
ATOM 884 C C . VAL A 1 119 ? -12.752 0.891 5.448 1.00 92.06 119 VAL A C 1
ATOM 886 O O . VAL A 1 119 ? -13.581 0.014 5.211 1.00 92.06 119 VAL A O 1
ATOM 889 N N . SER A 1 120 ? -11.445 0.660 5.471 1.00 95.94 120 SER A N 1
ATOM 890 C CA . SER A 1 120 ? -10.831 -0.669 5.496 1.00 95.94 120 SER A CA 1
ATOM 891 C C . SER A 1 120 ? -9.482 -0.598 6.201 1.00 95.94 120 SER A C 1
ATOM 893 O O . SER A 1 120 ? -8.939 0.493 6.396 1.00 95.94 120 SER A O 1
ATOM 895 N N . TYR A 1 121 ? -8.951 -1.761 6.575 1.00 96.50 121 TYR A N 1
ATOM 896 C CA . TYR A 1 121 ? -7.650 -1.877 7.225 1.00 96.50 121 TYR A CA 1
ATOM 897 C C . TYR A 1 121 ? -6.744 -2.893 6.533 1.00 96.50 121 TYR A C 1
ATOM 899 O O . TYR A 1 121 ? -7.204 -3.789 5.820 1.00 96.50 121 TYR A O 1
ATOM 907 N N . ALA A 1 122 ? -5.448 -2.783 6.796 1.00 95.94 122 ALA A N 1
ATOM 908 C CA . ALA A 1 122 ? -4.481 -3.844 6.578 1.00 95.94 122 ALA A CA 1
ATOM 909 C C . ALA A 1 122 ? -3.514 -3.918 7.763 1.00 95.94 122 ALA A C 1
ATOM 911 O O . ALA A 1 122 ? -3.085 -2.890 8.277 1.00 95.94 122 ALA A O 1
ATOM 912 N N . VAL A 1 123 ? -3.161 -5.132 8.180 1.00 95.50 123 VAL A N 1
ATOM 913 C CA . VAL A 1 123 ? -2.035 -5.378 9.088 1.00 95.50 123 VAL A CA 1
ATOM 914 C C . VAL A 1 123 ? -0.844 -5.813 8.253 1.00 95.50 123 VAL A C 1
ATOM 916 O O . VAL A 1 123 ? -0.958 -6.731 7.439 1.00 95.50 123 VAL A O 1
ATOM 919 N N . LEU A 1 124 ? 0.278 -5.136 8.454 1.00 96.31 124 LEU A N 1
ATOM 920 C CA . LEU A 1 124 ? 1.513 -5.282 7.702 1.00 96.31 124 LEU A CA 1
ATOM 921 C C . LEU A 1 124 ? 2.593 -5.815 8.641 1.00 96.31 124 LEU A C 1
ATOM 923 O O . LEU A 1 124 ? 2.895 -5.176 9.649 1.00 96.31 124 LEU A O 1
ATOM 927 N N . GLN A 1 125 ? 3.179 -6.965 8.318 1.00 94.88 125 GLN A N 1
ATOM 928 C CA . GLN A 1 125 ? 4.289 -7.526 9.089 1.00 94.88 125 GLN A CA 1
ATOM 929 C C . GLN A 1 125 ? 5.536 -7.560 8.221 1.00 94.88 125 GLN A C 1
ATOM 931 O O . GLN A 1 125 ? 5.534 -8.177 7.153 1.00 94.88 125 GLN A O 1
ATOM 936 N N . PHE A 1 126 ? 6.592 -6.916 8.702 1.00 96.31 126 PHE A N 1
ATOM 937 C CA . PHE A 1 126 ? 7.864 -6.786 8.014 1.00 96.31 126 PHE A CA 1
ATOM 938 C C . PHE A 1 126 ? 8.955 -7.494 8.813 1.00 96.31 126 PHE A C 1
ATOM 940 O O . PHE A 1 126 ? 9.504 -6.907 9.747 1.00 96.31 126 PHE A O 1
ATOM 947 N N . PRO A 1 127 ? 9.327 -8.729 8.459 1.00 95.69 127 PRO A N 1
ATOM 948 C CA . PRO A 1 127 ? 10.566 -9.323 8.951 1.00 95.69 127 PRO A CA 1
ATOM 949 C C . PRO A 1 127 ? 11.775 -8.441 8.610 1.00 95.69 127 PRO A C 1
ATOM 951 O O . PRO A 1 127 ? 11.691 -7.575 7.728 1.00 95.69 127 PRO A O 1
ATOM 954 N N . ALA A 1 128 ? 12.888 -8.661 9.304 1.00 95.56 128 ALA A N 1
ATOM 955 C CA . ALA A 1 128 ? 14.130 -7.930 9.078 1.00 95.56 128 ALA A CA 1
ATOM 956 C C . ALA A 1 128 ? 14.513 -7.896 7.586 1.00 95.56 128 ALA A C 1
ATOM 958 O O . ALA A 1 128 ? 14.454 -8.917 6.895 1.00 95.56 128 ALA A O 1
ATOM 959 N N . GLY A 1 129 ? 14.866 -6.715 7.077 1.00 95.81 129 GLY A N 1
ATOM 960 C CA . GLY A 1 129 ? 15.281 -6.517 5.684 1.00 95.81 129 GLY A CA 1
ATOM 961 C C . GLY A 1 129 ? 14.183 -6.672 4.621 1.00 95.81 129 GLY A C 1
ATOM 962 O O . GLY A 1 129 ? 14.495 -6.693 3.430 1.00 95.81 129 GLY A O 1
ATOM 963 N N . THR A 1 130 ? 12.906 -6.801 4.992 1.00 97.12 130 THR A N 1
ATOM 964 C CA . THR A 1 130 ? 11.818 -6.965 4.009 1.00 97.12 130 THR A CA 1
ATOM 965 C C . THR A 1 130 ? 11.216 -5.635 3.556 1.00 97.12 130 THR A C 1
ATOM 967 O O . THR A 1 130 ? 11.252 -4.625 4.262 1.00 97.12 130 THR A O 1
ATOM 970 N N . THR A 1 131 ? 10.634 -5.631 2.352 1.00 96.88 131 THR A N 1
ATOM 971 C CA . THR A 1 131 ? 9.999 -4.452 1.752 1.00 96.88 131 THR A CA 1
ATOM 972 C C . THR A 1 131 ? 8.564 -4.736 1.329 1.00 96.88 131 THR A C 1
ATOM 974 O O . THR A 1 131 ? 8.258 -5.809 0.807 1.00 96.88 131 THR A O 1
ATOM 977 N N . ASN A 1 132 ? 7.702 -3.738 1.510 1.00 98.19 132 ASN A N 1
ATOM 978 C CA . ASN A 1 132 ? 6.522 -3.575 0.679 1.00 98.19 132 ASN A CA 1
ATOM 979 C C . ASN A 1 132 ? 6.940 -2.684 -0.502 1.00 98.19 132 ASN A C 1
ATOM 981 O O . ASN A 1 132 ? 7.227 -1.497 -0.284 1.00 98.19 132 ASN A O 1
ATOM 985 N N . PRO A 1 133 ? 7.057 -3.248 -1.718 1.00 97.50 133 PRO A N 1
ATOM 986 C CA . PRO A 1 133 ? 7.656 -2.555 -2.852 1.00 97.50 133 PRO A CA 1
ATOM 987 C C . PRO A 1 133 ? 6.855 -1.309 -3.248 1.00 97.50 133 PRO A C 1
ATOM 989 O O . PRO A 1 133 ? 5.703 -1.165 -2.839 1.00 97.50 133 PRO A O 1
ATOM 992 N N . PRO A 1 134 ? 7.417 -0.423 -4.092 1.00 98.50 134 PRO A N 1
ATOM 993 C CA . PRO A 1 134 ? 6.688 0.723 -4.617 1.00 98.50 134 PRO A CA 1
ATOM 994 C C . PRO A 1 134 ? 5.313 0.339 -5.178 1.00 98.50 134 PRO A C 1
ATOM 996 O O . PRO A 1 134 ? 5.200 -0.482 -6.092 1.00 98.50 134 PRO A O 1
ATOM 999 N N . HIS A 1 135 ? 4.262 0.933 -4.623 1.00 98.62 135 HIS A N 1
ATOM 1000 C CA . HIS A 1 135 ? 2.874 0.674 -4.992 1.00 98.62 135 HIS A CA 1
ATOM 1001 C C . HIS A 1 135 ? 2.012 1.931 -4.848 1.00 98.62 135 HIS A C 1
ATOM 1003 O O . HIS A 1 135 ? 2.449 2.956 -4.329 1.00 98.62 135 HIS A O 1
ATOM 1009 N N . THR A 1 136 ? 0.776 1.861 -5.342 1.00 98.50 136 THR A N 1
ATOM 1010 C CA . THR A 1 136 ? -0.225 2.921 -5.185 1.00 98.50 136 THR A CA 1
ATOM 1011 C C . THR A 1 136 ? -1.604 2.364 -4.835 1.00 98.50 136 THR A C 1
ATOM 1013 O O . THR A 1 136 ? -1.950 1.224 -5.171 1.00 98.50 136 THR A O 1
ATOM 1016 N N . HIS A 1 137 ? -2.408 3.202 -4.183 1.00 98.25 137 HIS A N 1
ATOM 1017 C CA . HIS A 1 137 ? -3.809 2.959 -3.867 1.00 98.25 137 HIS A CA 1
ATOM 1018 C C . HIS A 1 137 ? -4.700 3.887 -4.710 1.00 98.25 137 HIS A C 1
ATOM 1020 O O . HIS A 1 137 ? -4.866 5.065 -4.377 1.00 98.25 137 HIS A O 1
ATOM 1026 N N . PRO A 1 138 ? -5.324 3.396 -5.799 1.00 97.44 138 PRO A N 1
ATOM 1027 C CA . PRO A 1 138 ? -6.073 4.253 -6.722 1.00 97.44 138 PRO A CA 1
ATOM 1028 C C . PRO A 1 138 ? -7.343 4.847 -6.097 1.00 97.44 138 PRO A C 1
ATOM 1030 O O . PRO A 1 138 ? -7.858 5.866 -6.560 1.00 97.44 138 PRO A O 1
ATOM 1033 N N . ARG A 1 139 ? -7.884 4.224 -5.040 1.00 96.75 139 ARG A N 1
ATOM 1034 C CA . ARG A 1 139 ? -9.174 4.618 -4.452 1.00 96.75 139 ARG A CA 1
ATOM 1035 C C . ARG A 1 139 ? -9.080 5.173 -3.035 1.00 96.75 139 ARG A C 1
ATOM 1037 O O . ARG A 1 139 ? -10.123 5.537 -2.503 1.00 96.75 139 ARG A O 1
ATOM 1044 N N . SER A 1 140 ? -7.892 5.293 -2.441 1.00 96.88 140 SER A N 1
ATOM 1045 C CA . SER A 1 140 ? -7.754 5.779 -1.063 1.00 96.88 140 SER A CA 1
ATOM 1046 C C . SER A 1 140 ? -6.394 6.405 -0.779 1.00 96.88 140 SER A C 1
ATOM 1048 O O . SER A 1 140 ? -5.399 5.978 -1.349 1.00 96.88 140 SER A O 1
ATOM 1050 N N . ALA A 1 141 ? -6.365 7.377 0.135 1.00 98.00 141 ALA A N 1
ATOM 1051 C CA . ALA A 1 141 ? -5.162 7.660 0.914 1.00 98.00 141 ALA A CA 1
ATOM 1052 C C . ALA A 1 141 ? -4.970 6.553 1.963 1.00 98.00 141 ALA A C 1
ATOM 1054 O O . ALA A 1 141 ? -5.930 5.846 2.296 1.00 98.00 141 ALA A O 1
ATOM 1055 N N . GLU A 1 142 ? -3.760 6.422 2.484 1.00 98.69 142 GLU A N 1
ATOM 1056 C CA . GLU A 1 142 ? -3.427 5.485 3.553 1.00 98.69 142 GLU A CA 1
ATOM 1057 C C . GLU A 1 142 ? -2.916 6.254 4.768 1.00 98.69 142 GLU A C 1
ATOM 1059 O O . GLU A 1 142 ? -2.083 7.148 4.635 1.00 98.69 142 GLU A O 1
ATOM 1064 N N . LEU A 1 143 ? -3.415 5.899 5.947 1.00 98.62 143 LEU A N 1
ATOM 1065 C CA . LEU A 1 143 ? -2.876 6.345 7.223 1.00 98.62 143 LEU A CA 1
ATOM 1066 C C . LEU A 1 143 ? -2.279 5.135 7.936 1.00 98.62 143 LEU A C 1
ATOM 1068 O O . LEU A 1 143 ? -3.015 4.249 8.367 1.00 98.62 143 LEU A O 1
ATOM 1072 N N . LEU A 1 144 ? -0.957 5.101 8.030 1.00 98.69 144 LEU A N 1
ATOM 1073 C CA . LEU A 1 144 ? -0.205 4.023 8.655 1.00 98.69 144 LEU A CA 1
ATOM 1074 C C . LEU A 1 144 ? 0.156 4.410 10.090 1.00 98.69 144 LEU A C 1
ATOM 1076 O O . LEU A 1 144 ? 0.654 5.508 10.319 1.00 98.69 144 LEU A O 1
ATOM 1080 N N . LEU A 1 145 ? -0.074 3.502 11.036 1.00 98.31 145 LEU A N 1
ATOM 1081 C CA . LEU A 1 145 ? 0.442 3.536 12.405 1.00 98.31 145 LEU A CA 1
ATOM 1082 C C . LEU A 1 145 ? 1.476 2.420 12.553 1.00 98.31 145 LEU A C 1
ATOM 1084 O O . LEU A 1 145 ? 1.156 1.251 12.316 1.00 98.31 145 LEU A O 1
ATOM 1088 N N . LEU A 1 146 ? 2.693 2.764 12.971 1.00 98.38 146 LEU A N 1
ATOM 1089 C CA . LEU A 1 146 ? 3.689 1.769 13.346 1.00 98.38 146 LEU A CA 1
ATOM 1090 C C . LEU A 1 146 ? 3.408 1.302 14.780 1.00 98.38 146 LEU A C 1
ATOM 1092 O O . LEU A 1 146 ? 3.409 2.100 15.710 1.00 98.38 146 LEU A O 1
ATOM 1096 N N . VAL A 1 147 ? 3.128 0.014 14.958 1.00 95.75 147 VAL A N 1
ATOM 1097 C CA . VAL A 1 147 ? 2.774 -0.581 16.257 1.00 95.75 147 VAL A CA 1
ATOM 1098 C C . VAL A 1 147 ? 4.013 -1.069 16.998 1.00 95.75 147 VAL A C 1
ATOM 1100 O O . VAL A 1 147 ? 4.097 -0.900 18.209 1.00 95.75 147 VAL A O 1
ATOM 1103 N N . ASP A 1 148 ? 4.959 -1.670 16.279 1.00 94.56 148 ASP A N 1
ATOM 1104 C CA . ASP A 1 148 ? 6.187 -2.228 16.848 1.00 94.56 148 ASP A CA 1
ATOM 1105 C C . ASP A 1 148 ? 7.348 -2.145 15.846 1.00 94.56 148 ASP A C 1
ATOM 1107 O O . ASP A 1 148 ? 7.131 -2.180 14.629 1.00 94.56 148 ASP A O 1
ATOM 1111 N N . GLY A 1 149 ? 8.573 -2.063 16.365 1.00 96.06 149 GLY A N 1
ATOM 1112 C CA . GLY A 1 149 ? 9.810 -1.981 15.589 1.00 96.06 149 GLY A CA 1
ATOM 1113 C C . GLY A 1 149 ? 10.117 -0.596 15.003 1.00 96.06 149 GLY A C 1
ATOM 1114 O O . GLY A 1 149 ? 9.715 0.443 15.531 1.00 96.06 149 GLY A O 1
ATOM 1115 N N . SER A 1 150 ? 10.870 -0.597 13.901 1.00 98.19 150 SER A N 1
ATOM 1116 C CA . SER A 1 150 ? 11.317 0.587 13.157 1.00 98.19 150 SER A CA 1
ATOM 1117 C C . SER A 1 150 ? 11.056 0.376 11.668 1.00 98.19 150 SER A C 1
ATOM 1119 O O . SER A 1 150 ? 11.321 -0.703 11.136 1.00 98.19 150 SER A O 1
ATOM 1121 N N . LEU A 1 151 ? 10.523 1.384 10.974 1.00 98.69 151 LEU A N 1
ATOM 1122 C CA . LEU A 1 151 ? 10.117 1.237 9.574 1.00 98.69 151 LEU A CA 1
ATOM 1123 C C . LEU A 1 151 ? 10.497 2.467 8.756 1.00 98.69 151 LEU A C 1
ATOM 1125 O O . LEU A 1 151 ? 10.049 3.577 9.035 1.00 98.69 151 LEU A O 1
ATOM 1129 N N . ARG A 1 152 ? 11.290 2.277 7.699 1.00 98.75 152 ARG A N 1
ATOM 1130 C CA . ARG A 1 152 ? 11.536 3.333 6.718 1.00 98.75 152 ARG A CA 1
ATOM 1131 C C . ARG A 1 152 ? 10.375 3.381 5.738 1.00 98.75 152 ARG A C 1
ATOM 1133 O O . ARG A 1 152 ? 10.053 2.385 5.099 1.00 98.75 152 ARG A O 1
ATOM 1140 N N . VAL A 1 153 ? 9.784 4.553 5.585 1.00 98.81 153 VAL A N 1
ATOM 1141 C CA . VAL A 1 153 ? 8.675 4.807 4.667 1.00 98.81 153 VAL A CA 1
ATOM 1142 C C . VAL A 1 153 ? 9.034 5.929 3.707 1.00 98.81 153 VAL A C 1
ATOM 1144 O O . VAL A 1 153 ? 9.893 6.765 4.004 1.00 98.81 153 VAL A O 1
ATOM 1147 N N . GLY A 1 154 ? 8.368 5.968 2.559 1.00 98.31 154 GLY A N 1
ATOM 1148 C CA . GLY A 1 154 ? 8.480 7.109 1.666 1.00 98.31 154 GLY A CA 1
ATOM 1149 C C . GLY A 1 154 ? 7.471 7.106 0.534 1.00 98.31 154 GLY A C 1
ATOM 1150 O O . GLY A 1 154 ? 6.882 6.076 0.215 1.00 98.31 154 GLY A O 1
ATOM 1151 N N . PHE A 1 155 ? 7.290 8.274 -0.076 1.00 98.62 155 PHE A N 1
ATOM 1152 C CA . PHE A 1 155 ? 6.490 8.458 -1.282 1.00 98.62 155 PHE A CA 1
ATOM 1153 C C . PHE A 1 155 ? 7.173 9.423 -2.248 1.00 98.62 155 PHE A C 1
ATOM 1155 O O . PHE A 1 155 ? 8.023 10.225 -1.855 1.00 98.62 155 PHE A O 1
ATOM 1162 N N . VAL A 1 156 ? 6.790 9.333 -3.518 1.00 98.38 156 VAL A N 1
ATOM 1163 C CA . VAL A 1 156 ? 7.246 10.234 -4.578 1.00 98.38 156 VAL A CA 1
ATOM 1164 C C . VAL A 1 156 ? 6.076 11.113 -5.003 1.00 98.38 156 VAL A C 1
ATOM 1166 O O . VAL A 1 156 ? 4.989 10.608 -5.291 1.00 98.38 156 VAL A O 1
ATOM 1169 N N . ASP A 1 157 ? 6.280 12.429 -5.003 1.00 97.19 157 ASP A N 1
ATOM 1170 C CA . ASP A 1 157 ? 5.262 13.382 -5.442 1.00 97.19 157 ASP A CA 1
ATOM 1171 C C . ASP A 1 157 ? 5.205 13.534 -6.971 1.00 97.19 157 ASP A C 1
ATOM 1173 O O . ASP A 1 157 ? 5.983 12.947 -7.724 1.00 97.19 157 ASP A O 1
ATOM 1177 N N . THR A 1 158 ? 4.272 14.354 -7.455 1.00 96.94 158 THR A N 1
ATOM 1178 C CA . THR A 1 158 ? 4.081 14.600 -8.893 1.00 96.94 158 THR A CA 1
ATOM 1179 C C . THR A 1 158 ? 5.202 15.421 -9.537 1.00 96.94 158 THR A C 1
ATOM 1181 O O . THR A 1 158 ? 5.196 15.598 -10.751 1.00 96.94 158 THR A O 1
ATOM 1184 N N . THR A 1 159 ? 6.155 15.930 -8.751 1.00 97.94 159 THR A N 1
ATOM 1185 C CA . THR A 1 159 ? 7.378 16.593 -9.231 1.00 97.94 159 THR A CA 1
ATOM 1186 C C . THR A 1 159 ? 8.583 15.648 -9.246 1.00 97.94 159 THR A C 1
ATOM 1188 O O . THR A 1 159 ? 9.700 16.075 -9.527 1.00 97.94 159 THR A O 1
ATOM 1191 N N . ASN A 1 160 ? 8.356 14.352 -8.990 1.00 96.69 160 ASN A N 1
ATOM 1192 C CA . ASN A 1 160 ? 9.374 13.314 -8.821 1.00 96.69 160 ASN A CA 1
ATOM 1193 C C . ASN A 1 160 ? 10.277 13.528 -7.597 1.00 96.69 160 ASN A C 1
ATOM 1195 O O . ASN A 1 160 ? 11.387 12.994 -7.539 1.00 96.69 160 ASN A O 1
ATOM 1199 N N . LYS A 1 161 ? 9.815 14.289 -6.599 1.00 98.25 161 LYS A N 1
ATOM 1200 C CA . LYS A 1 161 ? 10.550 14.474 -5.352 1.00 98.25 161 LYS A CA 1
ATOM 1201 C C . LYS A 1 161 ? 10.229 13.343 -4.385 1.00 98.25 161 LYS A C 1
ATOM 1203 O O . LYS A 1 161 ? 9.068 13.068 -4.083 1.00 98.25 161 LYS A O 1
ATOM 1208 N N . LEU A 1 162 ? 11.284 12.707 -3.883 1.00 98.38 162 LEU A N 1
ATOM 1209 C CA . LEU A 1 162 ? 11.204 11.690 -2.845 1.00 98.38 162 LEU A CA 1
ATOM 1210 C C . LEU A 1 162 ? 11.091 12.342 -1.461 1.00 98.38 162 LEU A C 1
ATOM 1212 O O . LEU A 1 162 ? 11.902 13.196 -1.098 1.00 98.38 162 LEU A O 1
ATOM 1216 N N . PHE A 1 1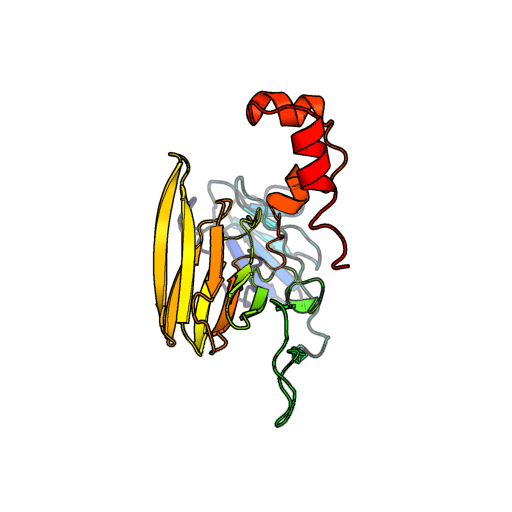63 ? 10.130 11.871 -0.673 1.00 98.31 163 PHE A N 1
ATOM 1217 C CA . PHE A 1 163 ? 9.996 12.167 0.749 1.00 98.31 163 PHE A CA 1
ATOM 1218 C C . PHE A 1 163 ? 10.120 10.870 1.535 1.00 98.31 163 PHE A C 1
ATOM 1220 O O . PHE A 1 163 ? 9.464 9.883 1.201 1.00 98.31 163 PHE A O 1
ATOM 1227 N N . THR A 1 164 ? 10.954 10.864 2.572 1.00 98.31 164 THR A N 1
ATOM 1228 C CA . THR A 1 164 ? 11.194 9.685 3.409 1.00 98.31 164 THR A CA 1
ATOM 1229 C C . THR A 1 164 ? 11.195 10.038 4.885 1.00 98.31 164 THR A C 1
ATOM 1231 O O . THR A 1 164 ? 11.520 11.158 5.273 1.00 98.31 164 THR A O 1
ATOM 1234 N N . GLN A 1 165 ? 10.854 9.048 5.705 1.00 98.44 165 GLN A N 1
ATOM 1235 C CA . GLN A 1 165 ? 10.968 9.101 7.156 1.00 98.44 165 GLN A CA 1
ATOM 1236 C C . GLN A 1 165 ? 11.301 7.699 7.679 1.00 98.44 165 GLN A C 1
ATOM 1238 O O . GLN A 1 165 ? 10.849 6.699 7.122 1.00 98.44 165 GLN A O 1
ATOM 1243 N N . THR A 1 166 ? 12.086 7.615 8.750 1.00 98.62 166 THR A N 1
ATOM 1244 C CA . THR A 1 166 ? 12.170 6.399 9.571 1.00 98.62 166 THR A CA 1
ATOM 1245 C C . THR A 1 166 ? 11.223 6.573 10.752 1.00 98.62 166 THR A C 1
ATOM 1247 O O . THR A 1 166 ? 11.418 7.498 11.538 1.00 98.62 166 THR A O 1
ATOM 1250 N N . LEU A 1 167 ? 10.201 5.728 10.836 1.00 98.62 167 LEU A N 1
ATOM 1251 C CA . LEU A 1 167 ? 9.201 5.705 11.901 1.00 98.62 167 LEU A CA 1
ATOM 1252 C C . LEU A 1 167 ? 9.680 4.831 13.062 1.00 98.62 167 LEU A C 1
ATOM 1254 O O . LEU A 1 167 ? 10.344 3.819 12.829 1.00 98.62 167 LEU A O 1
ATOM 1258 N N . GLN A 1 168 ? 9.317 5.206 14.284 1.00 98.44 168 GLN A N 1
ATOM 1259 C CA . GLN A 1 168 ? 9.399 4.392 15.499 1.00 98.44 168 GLN A CA 1
ATOM 1260 C C . GLN A 1 168 ? 7.996 3.964 15.949 1.00 98.44 168 GLN A C 1
ATOM 1262 O O . GLN A 1 168 ? 6.992 4.529 15.512 1.00 98.44 168 GLN A O 1
ATOM 1267 N N . ALA A 1 169 ? 7.905 2.941 16.799 1.00 96.06 169 ALA A N 1
ATOM 1268 C CA . ALA A 1 169 ? 6.626 2.502 17.352 1.00 96.06 169 ALA A CA 1
ATOM 1269 C C . ALA A 1 169 ? 5.845 3.680 17.974 1.00 96.06 169 ALA A C 1
ATOM 1271 O O . ALA A 1 169 ? 6.383 4.453 18.765 1.00 96.06 169 ALA A O 1
ATOM 1272 N N . GLY A 1 170 ? 4.571 3.810 17.603 1.00 93.69 170 GLY A N 1
ATOM 1273 C CA . GLY A 1 170 ? 3.697 4.930 17.952 1.00 93.69 170 GLY A CA 1
ATOM 1274 C C . GLY A 1 170 ? 3.603 6.023 16.882 1.00 93.69 170 GLY A C 1
ATOM 1275 O O . GLY A 1 170 ? 2.620 6.765 16.876 1.00 93.69 170 GLY A O 1
ATOM 1276 N N . ASP A 1 171 ? 4.556 6.104 15.949 1.00 98.38 171 ASP A N 1
ATOM 1277 C CA . ASP A 1 171 ? 4.518 7.100 14.879 1.00 98.38 171 ASP A CA 1
ATOM 1278 C C . ASP A 1 171 ? 3.433 6.787 13.843 1.00 98.38 171 ASP A C 1
ATOM 1280 O O . ASP A 1 171 ? 3.155 5.632 13.499 1.00 98.38 171 ASP A O 1
ATOM 1284 N N . MET A 1 172 ? 2.866 7.855 13.279 1.00 98.38 172 MET A N 1
ATOM 1285 C CA . MET A 1 172 ? 1.909 7.785 12.181 1.00 98.38 172 MET A CA 1
ATOM 1286 C C . MET A 1 172 ? 2.461 8.457 10.925 1.00 98.38 172 MET A C 1
ATOM 1288 O O . MET A 1 172 ? 3.157 9.468 10.998 1.00 98.38 172 MET A O 1
ATOM 1292 N N . PHE A 1 173 ? 2.100 7.929 9.757 1.00 98.62 173 PHE A N 1
ATOM 1293 C CA . PHE A 1 173 ? 2.483 8.491 8.466 1.00 98.62 173 PHE A CA 1
ATOM 1294 C C . PHE A 1 173 ? 1.324 8.420 7.472 1.00 98.62 173 PHE A C 1
ATOM 1296 O O . PHE A 1 173 ? 0.596 7.429 7.418 1.00 98.62 173 PHE A O 1
ATOM 1303 N N . VAL A 1 174 ? 1.150 9.474 6.673 1.00 98.25 174 VAL A N 1
ATOM 1304 C CA . VAL A 1 174 ? 0.098 9.549 5.654 1.00 98.25 174 VAL A CA 1
ATOM 1305 C C . VAL A 1 174 ? 0.688 9.380 4.257 1.00 98.25 174 VAL A C 1
ATOM 1307 O O . VAL A 1 174 ? 1.579 10.124 3.851 1.00 98.25 174 VAL A O 1
ATOM 1310 N N . PHE A 1 175 ? 0.153 8.431 3.492 1.00 98.50 175 PHE A N 1
ATOM 1311 C CA . PHE A 1 175 ? 0.414 8.313 2.062 1.00 98.50 175 PHE A CA 1
ATOM 1312 C C . PHE A 1 175 ? -0.752 8.911 1.279 1.00 98.50 175 PHE A C 1
ATOM 1314 O O . PHE A 1 175 ? -1.919 8.537 1.447 1.00 98.50 175 PHE A O 1
ATOM 1321 N N . ILE A 1 176 ? -0.435 9.867 0.410 1.00 97.62 176 ILE A N 1
ATOM 1322 C CA . ILE A 1 176 ? -1.435 10.583 -0.377 1.00 97.62 176 ILE A CA 1
ATOM 1323 C C . ILE A 1 176 ? -2.024 9.656 -1.440 1.00 97.62 176 ILE A C 1
ATOM 1325 O O . ILE A 1 176 ? -1.309 8.920 -2.123 1.00 97.62 176 ILE A O 1
ATOM 1329 N N . LYS A 1 177 ? -3.350 9.723 -1.599 1.00 98.00 177 LYS A N 1
ATOM 1330 C CA . LYS A 1 177 ? -4.099 8.924 -2.572 1.00 98.00 177 LYS A CA 1
ATOM 1331 C C . LYS A 1 177 ? -3.456 8.991 -3.957 1.00 98.00 177 LYS A C 1
ATOM 1333 O O . LYS A 1 177 ? -3.277 10.074 -4.506 1.00 98.00 177 LYS A O 1
ATOM 1338 N N . GLY A 1 178 ? -3.206 7.826 -4.547 1.00 97.19 178 GLY A N 1
ATOM 1339 C CA . GLY A 1 178 ? -2.694 7.705 -5.910 1.00 97.19 178 GLY A CA 1
ATOM 1340 C C . GLY A 1 178 ? -1.179 7.873 -6.063 1.00 97.19 178 GLY A C 1
ATOM 1341 O O . GLY A 1 178 ? -0.661 7.457 -7.098 1.00 97.19 178 GLY A O 1
ATOM 1342 N N . LEU A 1 179 ? -0.451 8.386 -5.064 1.00 98.44 179 LEU A N 1
ATOM 1343 C CA . LEU A 1 179 ? 1.006 8.513 -5.156 1.00 98.44 179 LEU A CA 1
ATOM 1344 C C . LEU A 1 179 ? 1.718 7.176 -4.923 1.00 98.44 179 LEU A C 1
ATOM 1346 O O . LEU A 1 179 ? 1.293 6.349 -4.111 1.00 98.44 179 LEU A O 1
ATOM 1350 N N . ALA A 1 180 ? 2.824 6.987 -5.643 1.00 98.56 180 ALA A N 1
ATOM 1351 C CA . ALA A 1 180 ? 3.709 5.849 -5.452 1.00 98.56 180 ALA A CA 1
ATOM 1352 C C . ALA A 1 180 ? 4.419 5.962 -4.099 1.00 98.56 180 ALA A C 1
ATOM 1354 O O . ALA A 1 180 ? 5.014 6.996 -3.791 1.00 98.56 180 ALA A O 1
ATOM 1355 N N . HIS A 1 181 ? 4.370 4.900 -3.306 1.00 98.81 181 HIS A N 1
ATOM 1356 C CA . HIS A 1 181 ? 4.984 4.848 -1.985 1.00 98.81 181 HIS A CA 1
ATOM 1357 C C . HIS A 1 181 ? 5.455 3.437 -1.638 1.00 98.81 181 HIS A C 1
ATOM 1359 O O . HIS A 1 181 ? 5.115 2.471 -2.320 1.00 98.81 181 HIS A O 1
ATOM 1365 N N . PHE A 1 182 ? 6.288 3.331 -0.608 1.00 98.81 182 PHE A N 1
ATOM 1366 C CA . PHE A 1 182 ? 6.906 2.081 -0.182 1.00 98.81 182 PHE A CA 1
ATOM 1367 C C . PHE A 1 182 ? 7.126 2.062 1.328 1.00 98.81 182 PHE A C 1
ATOM 1369 O O . PHE A 1 182 ? 7.166 3.105 1.992 1.00 98.81 182 PHE A O 1
ATOM 1376 N N . GLN A 1 183 ? 7.340 0.857 1.850 1.00 98.81 183 GLN A N 1
ATOM 1377 C CA . GLN A 1 183 ? 7.845 0.645 3.199 1.00 98.81 183 GLN A CA 1
ATOM 1378 C C . GLN A 1 183 ? 8.991 -0.373 3.177 1.00 98.81 183 GLN A C 1
ATOM 1380 O O . GLN A 1 183 ? 9.006 -1.314 2.378 1.00 98.81 183 GLN A O 1
ATOM 1385 N N . TYR A 1 184 ? 9.969 -0.180 4.051 1.00 98.62 184 TYR A N 1
ATOM 1386 C CA . TYR A 1 184 ? 11.149 -1.022 4.162 1.00 98.62 184 TYR A CA 1
ATOM 1387 C C . TYR A 1 184 ? 11.563 -1.147 5.624 1.00 98.62 184 TYR A C 1
ATOM 1389 O O . TYR A 1 184 ? 11.857 -0.146 6.284 1.00 98.62 184 TYR A O 1
ATOM 1397 N N . ASN A 1 185 ? 11.604 -2.377 6.128 1.00 98.31 185 ASN A N 1
ATOM 1398 C CA . ASN A 1 185 ? 12.219 -2.644 7.415 1.00 98.31 185 ASN A CA 1
ATOM 1399 C C . ASN A 1 185 ? 13.737 -2.727 7.217 1.00 98.31 185 ASN A C 1
ATOM 1401 O O . ASN A 1 185 ? 14.258 -3.724 6.726 1.00 98.31 185 ASN A O 1
ATOM 1405 N N . ALA A 1 186 ? 14.427 -1.643 7.572 1.00 96.94 186 ALA A N 1
ATOM 1406 C CA . ALA A 1 186 ? 15.878 -1.534 7.462 1.00 96.94 186 ALA A CA 1
ATOM 1407 C C . ALA A 1 186 ? 16.630 -2.171 8.643 1.00 96.94 186 ALA A C 1
ATOM 1409 O O . ALA A 1 186 ? 17.860 -2.185 8.625 1.00 96.94 186 ALA A O 1
ATOM 1410 N N . ASP A 1 187 ? 15.919 -2.656 9.665 1.00 96.06 187 ASP A N 1
ATOM 1411 C CA . ASP A 1 187 ? 16.526 -3.391 10.767 1.00 96.06 187 ASP A CA 1
ATOM 1412 C C . ASP A 1 187 ? 16.978 -4.778 10.279 1.00 96.06 187 ASP A C 1
ATOM 1414 O O . ASP A 1 187 ? 16.287 -5.451 9.509 1.00 96.06 187 ASP A O 1
ATOM 1418 N N . ALA A 1 188 ? 18.176 -5.184 10.699 1.00 93.69 188 ALA A N 1
ATOM 1419 C CA . ALA A 1 188 ? 18.810 -6.432 10.285 1.00 93.69 188 ALA A CA 1
ATOM 1420 C C . ALA A 1 188 ? 18.339 -7.652 11.094 1.00 93.69 188 ALA A C 1
ATOM 1422 O O . ALA A 1 188 ? 18.624 -8.785 10.710 1.00 93.69 188 ALA A O 1
ATOM 1423 N N . GLN A 1 189 ? 17.667 -7.433 12.223 1.00 91.50 189 GLN A N 1
ATOM 1424 C CA . GLN A 1 189 ? 17.356 -8.461 13.215 1.00 91.50 189 GLN A CA 1
ATOM 1425 C C . GLN A 1 189 ? 15.888 -8.409 13.635 1.00 91.50 189 GLN A C 1
ATOM 1427 O O . GLN A 1 189 ? 15.231 -9.445 13.731 1.00 91.50 189 GLN A O 1
ATOM 1432 N N . ASN A 1 190 ? 15.367 -7.207 13.864 1.00 93.38 190 ASN A N 1
ATOM 1433 C CA . ASN A 1 190 ? 14.041 -7.007 14.421 1.00 93.38 190 ASN A CA 1
ATOM 1434 C C . ASN A 1 190 ? 12.986 -6.894 13.323 1.00 93.38 190 ASN A C 1
ATOM 1436 O O . ASN A 1 190 ? 13.213 -6.341 12.247 1.00 93.38 190 ASN A O 1
ATOM 1440 N N . GLN A 1 191 ? 11.798 -7.413 13.612 1.00 94.69 191 GLN A N 1
ATOM 1441 C CA . GLN A 1 191 ? 10.621 -7.212 12.774 1.00 94.69 191 GLN A CA 1
ATOM 1442 C C . GLN A 1 191 ? 9.977 -5.846 13.043 1.00 94.69 191 GLN A C 1
ATOM 1444 O O . GLN A 1 191 ? 10.214 -5.229 14.080 1.00 94.69 191 GLN A O 1
ATOM 1449 N N . ALA A 1 192 ? 9.112 -5.414 12.131 1.00 96.19 192 ALA A N 1
ATOM 1450 C CA . ALA A 1 192 ? 8.221 -4.280 12.324 1.00 96.19 192 ALA A CA 1
ATOM 1451 C C . ALA A 1 192 ? 6.767 -4.685 12.048 1.00 96.19 192 ALA A C 1
ATOM 1453 O O . ALA A 1 192 ? 6.485 -5.480 11.144 1.00 96.19 192 ALA A O 1
ATOM 1454 N N . LEU A 1 193 ? 5.838 -4.124 12.819 1.00 95.38 193 LEU A N 1
ATOM 1455 C CA . LEU A 1 193 ? 4.399 -4.351 12.694 1.00 95.38 193 LEU A CA 1
ATOM 1456 C C . LEU A 1 193 ? 3.699 -3.014 12.496 1.00 95.38 193 LEU A C 1
ATOM 1458 O O . LEU A 1 193 ? 3.806 -2.137 13.347 1.00 95.38 193 LEU A O 1
ATOM 1462 N N . ALA A 1 194 ? 2.935 -2.874 11.419 1.00 97.25 194 ALA A N 1
ATOM 1463 C CA . ALA A 1 194 ? 2.159 -1.671 11.151 1.00 97.25 194 ALA A CA 1
ATOM 1464 C C . ALA A 1 194 ? 0.690 -1.990 10.856 1.00 97.25 194 ALA A C 1
ATOM 1466 O O . ALA A 1 194 ? 0.340 -3.087 10.412 1.00 97.25 194 ALA A O 1
ATOM 1467 N N . ILE A 1 195 ? -0.173 -1.007 11.098 1.00 97.38 195 ILE A N 1
ATOM 1468 C CA . ILE A 1 195 ? -1.590 -1.043 10.742 1.00 97.38 195 ILE A CA 1
ATOM 1469 C C . ILE A 1 195 ? -1.869 0.132 9.819 1.00 97.38 195 ILE A C 1
ATOM 1471 O O . ILE A 1 195 ? -1.617 1.279 10.177 1.00 97.38 195 ILE A O 1
ATOM 1475 N N . SER A 1 196 ? -2.448 -0.156 8.662 1.00 98.31 196 SER A N 1
ATOM 1476 C CA . SER A 1 196 ? -2.857 0.847 7.686 1.00 98.31 196 SER A CA 1
ATOM 1477 C C . SER A 1 196 ? -4.369 0.971 7.659 1.00 98.31 196 SER A C 1
ATOM 1479 O O . SER A 1 196 ? -5.074 -0.031 7.544 1.00 98.31 196 SER A O 1
ATOM 1481 N N . ALA A 1 197 ? -4.862 2.201 7.753 1.00 98.00 197 ALA A N 1
ATOM 1482 C CA . ALA A 1 197 ? -6.264 2.559 7.605 1.00 98.00 197 ALA A CA 1
ATOM 1483 C C . ALA A 1 197 ? -6.487 3.275 6.270 1.00 98.00 197 ALA A C 1
ATOM 1485 O O . ALA A 1 197 ? -5.696 4.126 5.861 1.00 98.00 197 ALA A O 1
ATOM 1486 N N . PHE A 1 198 ? -7.601 2.971 5.610 1.00 98.19 198 PHE A N 1
ATOM 1487 C CA . PHE A 1 198 ? -7.935 3.532 4.305 1.00 98.19 198 PHE A CA 1
ATOM 1488 C C . PHE A 1 198 ? -9.309 4.196 4.342 1.00 98.19 198 PHE A C 1
ATOM 1490 O O . PHE A 1 198 ? -10.270 3.592 4.805 1.00 98.19 198 PHE A O 1
ATOM 1497 N N . GLY A 1 199 ? -9.440 5.387 3.754 1.00 94.69 199 GLY A N 1
ATOM 1498 C CA . GLY A 1 199 ? -10.714 6.085 3.505 1.00 94.69 199 GLY A CA 1
ATOM 1499 C C . GLY A 1 199 ? -11.582 5.462 2.396 1.00 94.69 199 GLY A C 1
ATOM 1500 O O . GLY A 1 199 ? -12.305 6.162 1.683 1.00 94.69 199 GLY A O 1
ATOM 1501 N N . SER A 1 200 ? -11.489 4.146 2.199 1.00 95.69 200 SER A N 1
ATOM 1502 C CA . SER A 1 200 ? -12.276 3.370 1.242 1.00 95.69 200 SER A CA 1
ATOM 1503 C C . SER A 1 200 ? -12.504 1.965 1.783 1.00 95.69 200 SER A C 1
ATOM 1505 O O . SER A 1 200 ? -11.601 1.388 2.374 1.00 95.69 200 SER A O 1
ATOM 1507 N N . ALA A 1 201 ? -13.669 1.377 1.505 1.00 93.31 201 ALA A N 1
ATOM 1508 C CA . ALA A 1 201 ? -13.953 -0.029 1.813 1.00 93.31 201 ALA A CA 1
ATOM 1509 C C . ALA A 1 201 ? -13.135 -1.011 0.954 1.00 93.31 201 ALA A C 1
ATOM 1511 O O . 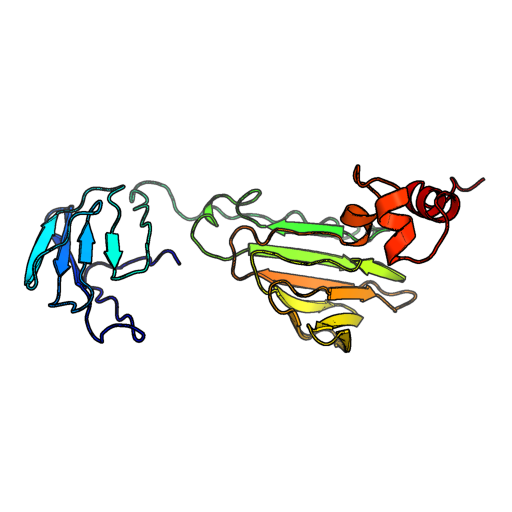ALA A 1 201 ? -13.071 -2.200 1.241 1.00 93.31 201 ALA A O 1
ATOM 1512 N N . GLY A 1 202 ? -12.501 -0.515 -0.110 1.00 95.38 202 GLY A N 1
ATOM 1513 C CA . GLY A 1 202 ? -11.607 -1.282 -0.963 1.00 95.38 202 GLY A CA 1
ATOM 1514 C C . GLY A 1 202 ? -10.648 -0.347 -1.680 1.00 95.38 202 GLY A C 1
ATOM 1515 O O . GLY A 1 202 ? -10.899 0.042 -2.824 1.00 95.38 202 GLY A O 1
ATOM 1516 N N . ALA A 1 203 ? -9.544 0.011 -1.021 1.00 96.00 203 ALA A N 1
ATOM 1517 C CA . ALA A 1 203 ? -8.540 0.941 -1.549 1.00 96.00 203 ALA A CA 1
ATOM 1518 C C . ALA A 1 203 ? -7.973 0.513 -2.916 1.00 96.00 203 ALA A C 1
ATOM 1520 O O . ALA A 1 203 ? -7.719 1.358 -3.780 1.00 96.00 203 ALA A O 1
ATOM 1521 N N . GLY A 1 204 ? -7.847 -0.805 -3.127 1.00 96.25 204 GLY A N 1
ATOM 1522 C CA . GLY A 1 204 ? -7.122 -1.386 -4.258 1.00 96.25 204 GLY A CA 1
ATOM 1523 C C . GLY A 1 204 ? -5.624 -1.178 -4.114 1.00 96.25 204 GLY A C 1
ATOM 1524 O O . GLY A 1 204 ? -5.207 -0.210 -3.500 1.00 96.25 204 GLY A O 1
ATOM 1525 N N . THR A 1 205 ? -4.818 -2.062 -4.683 1.00 97.19 205 THR A N 1
ATOM 1526 C CA . THR A 1 205 ? -3.357 -1.949 -4.638 1.00 97.19 205 THR A CA 1
ATOM 1527 C C . THR A 1 205 ? -2.822 -2.209 -6.031 1.00 97.19 205 THR A C 1
ATOM 1529 O O . THR A 1 205 ? -3.202 -3.199 -6.651 1.00 97.19 205 THR A O 1
ATOM 1532 N N . VAL A 1 206 ? -1.947 -1.331 -6.508 1.00 97.75 206 VAL A N 1
ATOM 1533 C CA . VAL A 1 206 ? -1.210 -1.503 -7.761 1.00 97.75 206 VAL A CA 1
ATOM 1534 C C . VAL A 1 206 ? 0.270 -1.542 -7.408 1.00 97.75 206 VAL A C 1
ATOM 1536 O O . VAL A 1 206 ? 0.848 -0.511 -7.080 1.00 97.75 206 VAL A O 1
ATOM 1539 N N . SER A 1 207 ? 0.863 -2.736 -7.428 1.00 97.00 207 SER A N 1
ATOM 1540 C CA . SER A 1 207 ? 2.313 -2.920 -7.280 1.00 97.00 207 SER A CA 1
ATOM 1541 C C . SER A 1 207 ? 2.999 -2.460 -8.562 1.00 97.00 207 SER A C 1
ATOM 1543 O O . SER A 1 207 ? 2.668 -2.968 -9.636 1.00 97.00 207 SER A O 1
ATOM 1545 N N . LEU A 1 208 ? 3.933 -1.509 -8.477 1.00 96.44 208 LEU A N 1
ATOM 1546 C CA . LEU A 1 208 ? 4.628 -1.003 -9.662 1.00 96.44 208 LEU A CA 1
ATOM 1547 C C . LEU A 1 208 ? 5.538 -2.066 -10.292 1.00 96.44 208 LEU A C 1
ATOM 1549 O O . LEU A 1 208 ? 5.404 -2.268 -11.498 1.00 96.44 208 LEU A O 1
ATOM 1553 N N . PRO A 1 209 ? 6.380 -2.812 -9.541 1.00 94.50 209 PRO A N 1
ATOM 1554 C CA . PRO A 1 209 ? 7.200 -3.864 -10.142 1.00 94.50 209 PRO A CA 1
ATOM 1555 C C . PRO A 1 209 ? 6.363 -4.941 -10.838 1.00 94.50 209 PRO A C 1
ATOM 1557 O O . PRO A 1 209 ? 6.654 -5.313 -11.966 1.00 94.50 209 PRO A O 1
ATOM 1560 N N . THR A 1 210 ? 5.275 -5.384 -10.203 1.00 93.56 210 THR A N 1
ATOM 1561 C CA . THR A 1 210 ? 4.349 -6.374 -10.781 1.00 93.56 210 THR A CA 1
ATOM 1562 C C . THR A 1 210 ? 3.674 -5.823 -12.039 1.00 93.56 210 THR A C 1
ATOM 1564 O O . THR A 1 210 ? 3.637 -6.481 -13.071 1.00 93.56 210 THR A O 1
ATOM 1567 N N . THR A 1 211 ? 3.171 -4.588 -11.992 1.00 95.00 211 THR A N 1
ATOM 1568 C CA . THR A 1 211 ? 2.488 -3.969 -13.141 1.00 95.00 211 THR A CA 1
ATOM 1569 C C . THR A 1 211 ? 3.424 -3.816 -14.338 1.00 95.00 211 THR A C 1
ATOM 1571 O O . THR A 1 211 ? 3.001 -4.046 -15.467 1.00 95.00 211 THR A O 1
ATOM 1574 N N . LEU A 1 212 ? 4.682 -3.447 -14.094 1.00 94.75 212 LEU A N 1
ATOM 1575 C CA . LEU A 1 212 ? 5.658 -3.182 -15.148 1.00 94.75 212 LEU A CA 1
ATOM 1576 C C . LEU A 1 212 ? 6.307 -4.453 -15.698 1.00 94.75 212 LEU A C 1
ATOM 1578 O O . LEU A 1 212 ? 6.526 -4.518 -16.898 1.00 94.75 212 LEU A O 1
ATOM 1582 N N . PHE A 1 213 ? 6.604 -5.444 -14.854 1.00 93.69 213 PHE A N 1
ATOM 1583 C CA . PHE A 1 213 ? 7.474 -6.567 -15.230 1.00 93.69 213 PHE A CA 1
ATOM 1584 C C . PHE A 1 213 ? 6.831 -7.950 -15.083 1.00 93.69 213 PHE A C 1
ATOM 1586 O O . PHE A 1 213 ? 7.482 -8.952 -15.348 1.00 93.69 213 PHE A O 1
ATOM 1593 N N . THR A 1 214 ? 5.567 -8.047 -14.667 1.00 91.38 214 THR A N 1
ATOM 1594 C CA . THR A 1 214 ? 4.854 -9.337 -14.590 1.00 91.38 214 THR A CA 1
ATOM 1595 C C . THR A 1 214 ? 3.484 -9.277 -15.267 1.00 91.38 214 THR A C 1
ATOM 1597 O O . THR A 1 214 ? 2.541 -9.954 -14.855 1.00 91.38 214 THR A O 1
ATOM 1600 N N . THR A 1 215 ? 3.343 -8.419 -16.275 1.00 89.94 215 THR A N 1
ATOM 1601 C CA . THR A 1 215 ? 2.148 -8.296 -17.118 1.00 89.94 215 THR A CA 1
ATOM 1602 C C . THR A 1 215 ? 2.525 -8.531 -18.579 1.00 89.94 215 THR A C 1
ATOM 1604 O O . THR A 1 215 ? 3.689 -8.727 -18.904 1.00 89.94 215 THR A O 1
ATOM 1607 N N . SER A 1 216 ? 1.543 -8.510 -19.478 1.00 92.88 216 SER A N 1
ATOM 1608 C CA . SER A 1 216 ? 1.747 -8.684 -20.918 1.00 92.88 216 SER A CA 1
ATOM 1609 C C . SER A 1 216 ? 2.096 -7.376 -21.648 1.00 92.88 216 SER A C 1
ATOM 1611 O O . SER A 1 216 ? 1.680 -7.194 -22.793 1.00 92.88 216 SER A O 1
ATOM 1613 N N . ILE A 1 217 ? 2.760 -6.420 -20.986 1.00 95.06 217 ILE A N 1
ATOM 1614 C CA . ILE A 1 217 ? 3.303 -5.247 -21.685 1.00 95.06 217 ILE A CA 1
ATOM 1615 C C . ILE A 1 217 ? 4.461 -5.735 -22.559 1.00 95.06 217 ILE A C 1
ATOM 1617 O O . ILE A 1 217 ? 5.317 -6.474 -22.091 1.00 95.06 217 ILE A O 1
ATOM 1621 N N . ASP A 1 218 ? 4.474 -5.327 -23.826 1.00 96.88 218 ASP A N 1
ATOM 1622 C CA . ASP A 1 218 ? 5.515 -5.718 -24.777 1.00 96.88 218 ASP A CA 1
ATOM 1623 C C . ASP A 1 218 ? 6.904 -5.234 -24.322 1.00 96.88 218 ASP A C 1
ATOM 1625 O O . ASP A 1 218 ? 7.084 -4.062 -23.969 1.00 96.88 218 ASP A O 1
ATOM 1629 N N . ASP A 1 219 ? 7.901 -6.116 -24.376 1.00 96.31 219 ASP A N 1
ATOM 1630 C CA . ASP A 1 219 ? 9.264 -5.798 -23.943 1.00 96.31 219 ASP A CA 1
ATOM 1631 C C . ASP A 1 219 ? 9.860 -4.607 -24.709 1.00 96.31 219 ASP A C 1
ATOM 1633 O O . ASP A 1 219 ? 10.595 -3.808 -24.133 1.00 96.31 219 ASP A O 1
ATOM 1637 N N . ASN A 1 220 ? 9.517 -4.416 -25.989 1.00 97.31 220 ASN A N 1
ATOM 1638 C CA . ASN A 1 220 ? 9.958 -3.261 -26.776 1.00 97.31 220 ASN A CA 1
ATOM 1639 C C . ASN A 1 220 ? 9.291 -1.961 -26.312 1.00 97.31 220 ASN A C 1
ATOM 1641 O O . ASN A 1 220 ? 9.865 -0.879 -26.480 1.00 97.31 220 ASN A O 1
ATOM 1645 N N . ILE A 1 221 ? 8.078 -2.040 -25.751 1.00 97.44 221 ILE A N 1
ATOM 1646 C CA . ILE A 1 221 ? 7.409 -0.893 -25.129 1.00 97.44 221 ILE A CA 1
ATOM 1647 C C . ILE A 1 221 ? 8.119 -0.520 -23.830 1.00 97.44 221 ILE A C 1
ATOM 1649 O O . ILE A 1 221 ? 8.278 0.671 -23.584 1.00 97.44 221 ILE A O 1
ATOM 1653 N N . LEU A 1 222 ? 8.576 -1.489 -23.032 1.00 96.69 222 LEU A N 1
ATOM 1654 C CA . LEU A 1 222 ? 9.315 -1.227 -21.791 1.00 96.69 222 LEU A CA 1
ATOM 1655 C C . LEU A 1 222 ? 10.767 -0.793 -22.054 1.00 96.69 222 LEU A C 1
ATOM 1657 O O . LEU A 1 222 ? 11.258 0.135 -21.418 1.00 96.69 222 LEU A O 1
ATOM 1661 N N . ALA A 1 223 ? 11.446 -1.382 -23.034 1.00 97.31 223 ALA A N 1
ATOM 1662 C CA . ALA A 1 223 ? 12.837 -1.075 -23.365 1.00 97.31 223 ALA A CA 1
ATOM 1663 C C . ALA A 1 223 ? 13.061 0.421 -23.668 1.00 97.31 223 ALA A C 1
ATOM 1665 O O . ALA A 1 223 ? 14.009 1.036 -23.178 1.00 97.31 223 ALA A O 1
ATOM 1666 N N . LYS A 1 224 ? 12.144 1.045 -24.421 1.00 97.50 224 LYS A N 1
ATOM 1667 C CA . LYS A 1 224 ? 12.236 2.457 -24.842 1.00 97.50 224 LYS A CA 1
ATOM 1668 C C . LYS A 1 224 ? 12.289 3.465 -23.675 1.00 97.50 224 LYS A C 1
ATOM 1670 O O . LYS A 1 224 ? 13.254 4.228 -23.622 1.00 97.50 224 LYS A O 1
ATOM 1675 N N . PRO A 1 225 ? 11.306 3.526 -22.752 1.00 96.12 225 PRO A N 1
ATOM 1676 C CA . PRO A 1 225 ? 11.318 4.470 -21.635 1.00 96.12 225 PRO A CA 1
ATOM 1677 C C . PRO A 1 225 ? 12.405 4.159 -20.602 1.00 96.12 225 PRO A C 1
ATOM 1679 O O . PRO A 1 225 ? 12.953 5.096 -20.024 1.00 96.12 225 PRO A O 1
ATOM 1682 N N . PHE A 1 226 ? 12.752 2.882 -20.397 1.00 95.88 226 PHE A N 1
ATOM 1683 C CA . PHE A 1 226 ? 13.850 2.499 -19.504 1.00 95.88 226 PHE A CA 1
ATOM 1684 C C . PHE A 1 226 ? 15.239 2.719 -20.125 1.00 95.88 22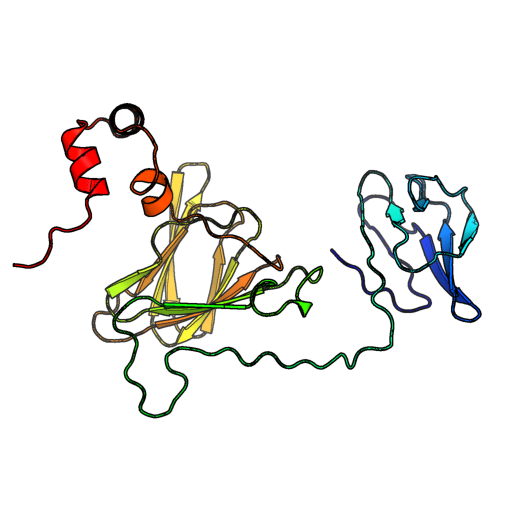6 PHE A C 1
ATOM 1686 O O . PHE A 1 226 ? 16.223 2.757 -19.392 1.00 95.88 226 PHE A O 1
ATOM 1693 N N . LYS A 1 227 ? 15.322 2.924 -21.449 1.00 97.31 227 LYS A N 1
ATOM 1694 C CA . LYS A 1 227 ? 16.567 3.123 -22.213 1.00 97.31 227 LYS A CA 1
ATOM 1695 C C . LYS A 1 227 ? 17.555 1.961 -22.052 1.00 97.31 227 LYS A C 1
ATOM 1697 O O . LYS A 1 227 ? 18.758 2.174 -21.920 1.00 97.31 227 LYS A O 1
ATOM 1702 N N . ILE A 1 228 ? 17.025 0.744 -22.073 1.00 96.31 228 ILE A N 1
ATOM 1703 C CA . ILE A 1 228 ? 17.769 -0.519 -21.981 1.00 96.31 228 ILE A CA 1
ATOM 1704 C C . ILE A 1 228 ? 17.329 -1.455 -23.105 1.00 96.31 228 ILE A C 1
ATOM 1706 O O . ILE A 1 228 ? 16.346 -1.180 -23.793 1.00 96.31 228 ILE A O 1
ATOM 1710 N N . ASP A 1 229 ? 18.061 -2.545 -23.317 1.00 97.00 229 ASP A N 1
ATOM 1711 C CA . ASP A 1 229 ? 17.683 -3.547 -24.310 1.00 97.00 229 ASP A CA 1
ATOM 1712 C C . ASP A 1 229 ? 16.561 -4.480 -23.816 1.00 97.00 229 ASP A C 1
ATOM 1714 O O . ASP A 1 229 ? 16.236 -4.566 -22.628 1.00 97.00 229 ASP A O 1
ATOM 1718 N N . VAL A 1 230 ? 15.950 -5.186 -24.770 1.00 96.75 230 VAL A N 1
ATOM 1719 C CA . VAL A 1 230 ? 14.887 -6.170 -24.515 1.00 96.75 230 VAL A CA 1
ATOM 1720 C C . VAL A 1 230 ? 15.386 -7.318 -23.634 1.00 96.75 230 VAL A C 1
ATOM 1722 O O . VAL A 1 230 ? 14.646 -7.786 -22.776 1.00 96.75 230 VAL A O 1
ATOM 1725 N N . ALA A 1 231 ? 16.647 -7.734 -23.781 1.00 95.69 231 ALA A N 1
ATOM 1726 C CA . ALA A 1 231 ? 17.221 -8.806 -22.969 1.00 95.69 231 ALA A CA 1
ATOM 1727 C C . ALA A 1 231 ? 17.259 -8.438 -21.474 1.00 95.69 231 ALA A C 1
ATOM 1729 O O . ALA A 1 231 ? 16.956 -9.265 -20.615 1.00 95.69 231 ALA A O 1
ATOM 1730 N N . THR A 1 232 ? 17.560 -7.179 -21.155 1.00 94.81 232 THR A N 1
ATOM 1731 C CA . THR A 1 232 ? 17.542 -6.655 -19.786 1.00 94.81 232 THR A CA 1
ATOM 1732 C C . THR A 1 232 ? 16.117 -6.614 -19.234 1.00 94.81 232 THR A C 1
ATOM 1734 O O . THR A 1 232 ? 15.902 -6.987 -18.081 1.00 94.81 232 THR A O 1
ATOM 1737 N N . ILE A 1 233 ? 15.123 -6.226 -20.044 1.00 95.19 233 ILE A N 1
ATOM 1738 C CA . ILE A 1 233 ? 13.705 -6.300 -19.648 1.00 95.19 233 ILE A CA 1
ATOM 1739 C C . ILE A 1 233 ? 13.307 -7.745 -19.336 1.00 95.19 233 ILE A C 1
ATOM 1741 O O . ILE A 1 233 ? 12.750 -8.011 -18.273 1.00 95.19 233 ILE A O 1
ATOM 1745 N N . GLN A 1 234 ? 13.672 -8.690 -20.200 1.00 93.31 234 GLN A N 1
ATOM 1746 C CA . GLN A 1 234 ? 13.391 -10.110 -19.996 1.00 93.31 234 GLN A CA 1
ATOM 1747 C C . GLN A 1 234 ? 14.032 -10.634 -18.707 1.00 93.31 234 GLN A C 1
ATOM 1749 O O . GLN A 1 234 ? 13.375 -11.335 -17.936 1.00 93.31 234 GLN A O 1
ATOM 1754 N N . ALA A 1 235 ? 15.264 -10.219 -18.400 1.00 91.31 235 ALA A N 1
ATOM 1755 C CA . ALA A 1 235 ? 15.919 -10.560 -17.140 1.00 91.31 235 ALA A CA 1
ATOM 1756 C C . ALA A 1 235 ? 15.167 -10.015 -15.908 1.00 91.31 235 ALA A C 1
ATOM 1758 O O . ALA A 1 235 ? 15.055 -10.715 -14.904 1.00 91.31 235 ALA A O 1
ATOM 1759 N N . LEU A 1 236 ? 14.603 -8.802 -15.981 1.00 89.25 236 LEU A N 1
ATOM 1760 C CA . LEU A 1 236 ? 13.772 -8.239 -14.906 1.00 89.25 236 LEU A CA 1
ATOM 1761 C C . LEU A 1 236 ? 12.442 -8.995 -14.736 1.00 89.25 236 LEU A C 1
ATOM 1763 O O . LEU A 1 236 ? 11.962 -9.132 -13.611 1.00 89.25 236 LEU A O 1
ATOM 1767 N N . THR A 1 237 ? 11.863 -9.507 -15.828 1.00 85.19 237 THR A N 1
ATOM 1768 C CA . THR A 1 237 ? 10.590 -10.258 -15.809 1.00 85.19 237 THR A CA 1
ATOM 1769 C C . THR A 1 237 ? 10.740 -11.697 -15.302 1.00 85.19 237 THR A C 1
ATOM 1771 O O . THR A 1 237 ? 9.822 -12.230 -14.681 1.00 85.19 237 THR A O 1
ATOM 1774 N N . ALA A 1 238 ? 11.905 -12.324 -15.510 1.00 78.00 238 ALA A N 1
ATOM 1775 C CA . ALA A 1 238 ? 12.174 -13.705 -15.103 1.00 78.00 238 ALA A CA 1
ATOM 1776 C C . ALA A 1 238 ? 12.299 -13.883 -13.574 1.00 78.00 238 ALA A C 1
ATOM 1778 O O . ALA A 1 238 ? 12.230 -15.009 -13.077 1.00 78.00 238 ALA A O 1
ATOM 1779 N N . GLY A 1 239 ? 12.450 -12.783 -12.823 1.00 64.44 239 GLY A N 1
ATOM 1780 C CA . GLY A 1 239 ? 12.735 -12.806 -11.388 1.00 64.44 239 GLY A CA 1
ATOM 1781 C C . GLY A 1 239 ? 14.170 -13.263 -11.077 1.00 64.44 239 GLY A C 1
ATOM 1782 O O . GLY A 1 239 ? 14.945 -13.560 -11.987 1.00 64.44 239 GLY A O 1
ATOM 1783 N N . PRO A 1 240 ? 14.579 -13.297 -9.794 1.00 54.47 240 PRO A N 1
ATOM 1784 C CA . PRO A 1 240 ? 15.877 -13.855 -9.429 1.00 54.47 240 PRO A CA 1
ATOM 1785 C C . PRO A 1 240 ? 15.955 -15.318 -9.882 1.00 54.47 240 PRO A C 1
ATOM 1787 O O . PRO A 1 240 ? 15.015 -16.084 -9.664 1.00 54.47 240 PRO A O 1
ATOM 1790 N N . ALA A 1 241 ? 17.080 -15.702 -10.494 1.00 41.12 241 ALA A N 1
ATOM 1791 C CA . ALA A 1 241 ? 17.340 -17.089 -10.868 1.00 41.12 241 ALA A CA 1
ATOM 1792 C C . ALA A 1 241 ? 17.109 -18.024 -9.659 1.00 41.12 241 ALA A C 1
ATOM 1794 O O . ALA A 1 241 ? 17.406 -17.622 -8.524 1.00 41.12 241 ALA A O 1
ATOM 1795 N N . PRO A 1 242 ? 16.606 -19.259 -9.866 1.00 35.22 242 PRO A N 1
ATOM 1796 C CA . PRO A 1 242 ? 16.558 -20.255 -8.802 1.00 35.22 242 PRO A CA 1
ATOM 1797 C C . PRO A 1 242 ? 17.938 -20.341 -8.146 1.00 35.22 242 PRO A C 1
ATOM 1799 O O . PRO A 1 242 ? 18.948 -20.394 -8.852 1.00 35.22 242 PRO A O 1
ATOM 1802 N N . LYS A 1 243 ? 18.000 -20.309 -6.808 1.00 31.16 243 LYS A N 1
ATOM 1803 C CA . LYS A 1 243 ? 19.269 -20.576 -6.122 1.00 31.16 243 LYS A CA 1
ATOM 1804 C C . LYS A 1 243 ? 19.755 -21.973 -6.552 1.00 31.16 243 LYS A C 1
ATOM 1806 O O . LYS A 1 243 ? 18.912 -22.873 -6.578 1.00 31.16 243 LYS A O 1
ATOM 1811 N N . PRO A 1 244 ? 21.041 -22.127 -6.919 1.00 38.94 244 PRO A N 1
ATOM 1812 C CA . PRO A 1 244 ? 21.612 -23.430 -7.244 1.00 38.94 244 PRO A CA 1
ATOM 1813 C C . PRO A 1 244 ? 21.506 -24.406 -6.068 1.00 38.94 244 PRO A C 1
ATOM 1815 O O . PRO A 1 244 ? 21.481 -23.935 -4.904 1.00 38.94 244 PRO A O 1
#

Foldseek 3Di:
DADPDDAFDFDQDPVFDRGAWHWHDDPNWIKIFGCQGPLFKDKQNHTDDHRDIDTDDAQIWIDTHPDTDGHRPDDPPDPPDDDDDFDDQAPDDPRDADPAKDKGWFFCVRVVSCVVVQKIKIKIKFFAFYKPAWKAQQAWKKKKAWQADKKKKWWADPVRDIDIDIDHHGDIDIGDHGTTMMMTRNHRGDMTIMMMMTSGSDRDMGHPLCVLQVDPDDLVNNCVVVVHDSVVSPVSNVPPDPDD

Organism: NCBI:txid2182728

pLDDT: mean 81.0, std 20.0, range [31.16, 98.81]

InterPro domains:
  IPR000253 Forkhead-associated (FHA) domain [PF00498] (10-65)
  IPR001929 Germin [PR00325] (135-155)
  IPR001929 Germin [PR00325] (165-185)
  IPR001929 Germin [PR00325] (199-214)
  IPR001929 Germin [cd02241] (90-236)
  IPR006045 Cupin 1 [PF00190] (99-233)
  IPR006045 Cupin 1 [SM00835] (91-234)
  IPR008984 SMAD/FHA domain superfamily [SSF49879] (10-71)
  IPR011051 RmlC-like cupin domain superfamily [SSF51182] (103-236)
  IPR014710 RmlC-like jelly roll fold [G3DSA:2.60.120.10] (71-239)